Protein AF-A0A7M3WT32-F1 (afdb_monomer)

Mean predicted aligned error: 19.75 Å

Secondary structure (DSSP, 8-state):
-PPPPPPTTEEE-TTS-EEETT-----HHHHHHHHHHHHHHHH-HHHHHHHHTT-TTHHHHHHHHHS----------------------SSS--------PPPPPEEE-S--SS-S-TTSPEEEE----EEEEETTEEEEEPSS---B-GGG-EE-TTS-EE-B----TT-SSS-----

Foldseek 3Di:
DDDDDDDPQWDQDPVRDTDRNVPPPPPVVVVVVVVVLVVCCVPDPVNVCVVVVPPPCPVVVVVVVVPDPPPDPPDDDDDDDDDDDDDDPDPDDDDDDDDDDDDDFDWDPDDDPDDPDSPDTDTPDDDPWDWDADPNDIDTDDPPQDFFDQVRFDADPVGDTHTHHHPDDPDPPDDDPDD

Structure (mmCIF, N/CA/C/O backbone):
data_AF-A0A7M3WT32-F1
#
_entry.id   AF-A0A7M3WT32-F1
#
loop_
_atom_site.group_PDB
_atom_site.id
_atom_site.type_symbol
_atom_site.label_atom_id
_atom_site.label_alt_id
_atom_site.label_comp_id
_atom_site.label_asym_id
_atom_site.label_entity_id
_atom_site.label_seq_id
_atom_site.pdbx_PDB_ins_code
_atom_site.Cartn_x
_atom_site.Cartn_y
_atom_site.Cartn_z
_atom_site.occupancy
_atom_site.B_iso_or_equiv
_atom_site.auth_seq_id
_atom_site.auth_comp_id
_atom_site.auth_asym_id
_atom_site.auth_atom_id
_atom_site.pdbx_PDB_model_num
ATOM 1 N N . MET A 1 1 ? -32.865 21.656 93.472 1.00 37.22 1 MET A N 1
ATOM 2 C CA . MET A 1 1 ? -31.695 21.549 92.569 1.00 37.22 1 MET A CA 1
ATOM 3 C C . MET A 1 1 ? -32.207 21.384 91.144 1.00 37.22 1 MET A C 1
ATOM 5 O O . MET A 1 1 ? -33.051 20.512 90.960 1.00 37.22 1 MET A O 1
ATOM 9 N N . PRO A 1 2 ? -31.799 22.197 90.155 1.00 41.69 2 PRO A N 1
ATOM 10 C CA . PRO A 1 2 ? -32.263 22.003 88.787 1.00 41.69 2 PRO A CA 1
ATOM 11 C C . PRO A 1 2 ? -31.509 20.829 88.144 1.00 41.69 2 PRO A C 1
ATOM 13 O O . PRO A 1 2 ? -30.286 20.736 88.218 1.00 41.69 2 PRO A O 1
ATOM 16 N N . THR A 1 3 ? -32.252 19.899 87.548 1.00 61.97 3 THR A N 1
ATOM 17 C CA . THR A 1 3 ? -31.725 18.728 86.836 1.00 61.97 3 THR A CA 1
ATOM 18 C C . THR A 1 3 ? -30.997 19.136 85.557 1.00 61.97 3 THR A C 1
ATOM 20 O O . THR A 1 3 ? -31.505 19.959 84.796 1.00 61.97 3 THR A O 1
ATOM 23 N N . ALA A 1 4 ? -29.838 18.523 85.304 1.00 61.09 4 ALA A N 1
ATOM 24 C CA . ALA A 1 4 ? -28.989 18.791 84.144 1.00 61.09 4 ALA A CA 1
ATOM 25 C C . ALA A 1 4 ? -29.749 18.716 82.794 1.00 61.09 4 ALA A C 1
ATOM 27 O O . ALA A 1 4 ? -30.648 17.879 82.635 1.00 61.09 4 ALA A O 1
ATOM 28 N N . PRO A 1 5 ? -29.387 19.550 81.797 1.00 60.69 5 PRO A N 1
ATOM 29 C CA . PRO A 1 5 ? -30.087 19.607 80.516 1.00 60.69 5 PRO A CA 1
ATOM 30 C C . PRO A 1 5 ? -29.936 18.297 79.726 1.00 60.69 5 PRO A C 1
ATOM 32 O O . PRO A 1 5 ? -28.847 17.733 79.600 1.00 60.69 5 PRO A O 1
ATOM 35 N N . LYS A 1 6 ? -31.048 17.797 79.172 1.00 63.50 6 LYS A N 1
ATOM 36 C CA . LYS A 1 6 ? -31.069 16.560 78.374 1.00 63.50 6 LYS A CA 1
ATOM 37 C C . LYS A 1 6 ? -30.355 16.774 77.030 1.00 63.50 6 LYS A C 1
ATOM 39 O O . LYS A 1 6 ? -30.527 17.805 76.385 1.00 63.50 6 LYS A O 1
ATOM 44 N N . LYS A 1 7 ? -29.568 15.780 76.594 1.00 64.00 7 LYS A N 1
ATOM 45 C CA . LYS A 1 7 ? -28.808 15.806 75.327 1.00 64.00 7 LYS A CA 1
ATOM 46 C C . LYS A 1 7 ? -29.723 16.091 74.121 1.00 64.00 7 LYS A C 1
ATOM 48 O O . LYS A 1 7 ? -30.834 15.567 74.040 1.00 64.00 7 LYS A O 1
ATOM 53 N N . ARG A 1 8 ? -29.225 16.893 73.171 1.00 64.38 8 ARG A N 1
ATOM 54 C CA . ARG A 1 8 ? -29.924 17.329 71.944 1.00 64.38 8 ARG A CA 1
ATOM 55 C C . ARG A 1 8 ? -30.498 16.129 71.167 1.00 64.38 8 ARG A C 1
ATOM 57 O O . ARG A 1 8 ? -29.815 15.120 71.004 1.00 64.38 8 ARG A O 1
ATOM 64 N N . GLY A 1 9 ? -31.742 16.236 70.689 1.00 68.19 9 GLY A N 1
ATOM 65 C CA . GLY A 1 9 ? -32.378 15.221 69.831 1.00 68.19 9 GLY A CA 1
ATOM 66 C C . GLY A 1 9 ? -33.156 14.106 70.544 1.00 68.19 9 GLY A C 1
ATOM 67 O O . GLY A 1 9 ? -33.516 13.117 69.904 1.00 68.19 9 GLY A O 1
ATOM 68 N N . VAL A 1 10 ? -33.431 14.236 71.845 1.00 72.44 10 VAL A N 1
ATOM 69 C CA . VAL A 1 10 ? -34.288 13.308 72.602 1.00 72.44 10 VAL A CA 1
ATOM 70 C C . VAL A 1 10 ? -35.627 13.979 72.898 1.00 72.44 10 VAL A C 1
ATOM 72 O O . VAL A 1 10 ? -35.672 14.968 73.622 1.00 72.44 10 VAL A O 1
ATOM 75 N N . VAL A 1 11 ? -36.710 13.430 72.350 1.00 73.12 11 VAL A N 1
ATOM 76 C CA . VAL A 1 11 ? -38.085 13.897 72.588 1.00 73.12 11 VAL A CA 1
ATOM 77 C C . VAL A 1 11 ? -38.776 12.911 73.525 1.00 73.12 11 VAL A C 1
ATOM 79 O O . VAL A 1 11 ? -38.553 11.703 73.432 1.00 73.12 11 VAL A O 1
ATOM 82 N N . VAL A 1 12 ? -39.576 13.416 74.462 1.00 75.50 12 VAL A N 1
ATOM 83 C CA . VAL A 1 12 ? -40.419 12.584 75.328 1.00 75.50 12 VAL A CA 1
ATOM 84 C C . VAL A 1 12 ? -41.774 12.443 74.643 1.00 75.50 12 VAL A C 1
ATOM 86 O O . VAL A 1 12 ? -42.413 13.445 74.341 1.00 75.50 12 VAL A O 1
ATOM 89 N N . ASP A 1 13 ? -42.178 11.212 74.352 1.00 73.94 13 ASP A N 1
ATOM 90 C CA . ASP A 1 13 ? -43.503 10.912 73.805 1.00 73.94 13 ASP A CA 1
ATOM 91 C C . ASP A 1 13 ? -44.591 11.185 74.867 1.00 73.94 13 ASP A C 1
ATOM 93 O O . ASP A 1 13 ? -44.292 11.180 76.064 1.00 73.94 13 ASP A O 1
ATOM 97 N N . GLN A 1 14 ? -45.859 11.355 74.480 1.00 70.00 14 GLN A N 1
ATOM 98 C CA . GLN A 1 14 ? -46.972 11.659 75.408 1.00 70.00 14 GLN A CA 1
ATOM 99 C C . GLN A 1 14 ? -47.153 10.600 76.515 1.00 70.00 14 GLN A C 1
ATOM 101 O O . GLN A 1 14 ? -47.750 10.863 77.55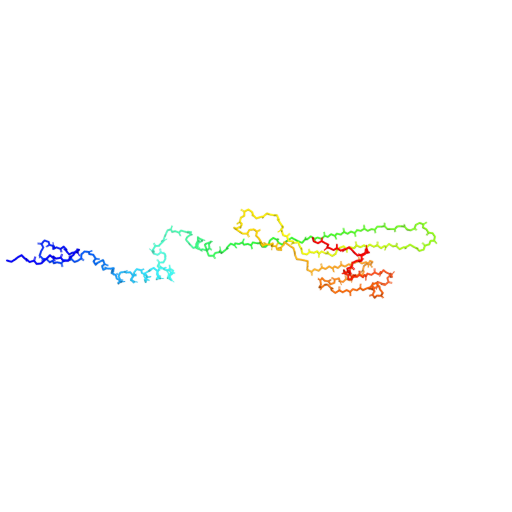3 1.00 70.00 14 GLN A O 1
ATOM 106 N N . LYS A 1 15 ? -46.578 9.407 76.324 1.00 76.69 15 LYS A N 1
ATOM 107 C CA . LYS A 1 15 ? -46.541 8.295 77.290 1.00 76.69 15 LYS A CA 1
ATOM 108 C C . LYS A 1 15 ? -45.298 8.303 78.200 1.00 76.69 15 LYS A C 1
ATOM 110 O O . LYS A 1 15 ? -44.969 7.279 78.794 1.00 76.69 15 LYS A O 1
ATOM 115 N N . GLY A 1 16 ? -44.547 9.405 78.252 1.00 70.00 16 GLY A N 1
ATOM 116 C CA . GLY A 1 16 ? -43.376 9.584 79.123 1.00 70.00 16 GLY A CA 1
ATOM 117 C C . GLY A 1 16 ? -42.095 8.873 78.665 1.00 70.00 16 GLY A C 1
ATOM 118 O O . GLY A 1 16 ? -41.076 8.935 79.352 1.00 70.00 16 GLY A O 1
ATOM 119 N N . ARG A 1 17 ? -42.100 8.205 77.504 1.00 73.25 17 ARG A N 1
ATOM 120 C CA . ARG A 1 17 ? -40.930 7.473 76.988 1.00 73.25 17 ARG A CA 1
ATOM 121 C C . ARG A 1 17 ? -40.006 8.403 76.206 1.00 73.25 17 ARG A C 1
ATOM 123 O O . ARG A 1 17 ? -40.445 9.107 75.302 1.00 73.25 17 ARG A O 1
ATOM 130 N N . THR A 1 18 ? -38.713 8.382 76.516 1.00 74.06 18 THR A N 1
ATOM 131 C CA . THR A 1 18 ? -37.691 9.153 75.797 1.00 74.06 18 THR A CA 1
ATOM 132 C C . THR A 1 18 ? -37.307 8.447 74.494 1.00 74.06 18 THR A C 1
ATOM 134 O O . THR A 1 18 ? -36.847 7.305 74.501 1.00 74.06 18 THR A O 1
ATOM 137 N N . ARG A 1 19 ? -37.466 9.119 73.348 1.00 66.94 19 ARG A N 1
ATOM 138 C CA . ARG A 1 19 ? -37.048 8.609 72.034 1.00 66.94 19 ARG A CA 1
ATOM 139 C C . ARG A 1 19 ? -36.038 9.557 71.402 1.00 66.94 19 ARG A C 1
ATOM 141 O O . ARG A 1 19 ? -36.276 10.755 71.280 1.00 66.94 19 ARG A O 1
ATOM 148 N N . ASN A 1 20 ? -34.893 9.017 70.994 1.00 72.19 20 ASN A N 1
ATOM 149 C CA . ASN A 1 20 ? -33.893 9.783 70.260 1.00 72.19 20 ASN A CA 1
ATOM 150 C C . ASN A 1 20 ? -34.293 9.837 68.780 1.00 72.19 20 ASN A C 1
ATOM 152 O O . ASN A 1 20 ? -34.183 8.838 68.069 1.00 72.19 20 ASN A O 1
ATOM 156 N N . ILE A 1 21 ? -34.776 10.995 68.335 1.00 66.25 21 ILE A N 1
ATOM 157 C CA . ILE A 1 21 ? -35.239 11.221 66.959 1.00 66.25 21 ILE A CA 1
ATOM 158 C C . ILE A 1 21 ? -34.083 11.342 65.960 1.00 66.25 21 ILE A C 1
ATOM 160 O O . ILE A 1 21 ? -34.293 11.164 64.764 1.00 66.25 21 ILE A O 1
ATOM 164 N N . MET A 1 22 ? -32.856 11.580 66.432 1.00 63.78 22 MET A N 1
ATOM 165 C CA . MET A 1 22 ? -31.676 11.684 65.567 1.00 63.78 22 MET A CA 1
ATOM 166 C C . MET A 1 22 ? -31.089 10.314 65.195 1.00 63.78 22 MET A C 1
ATOM 168 O O . MET A 1 22 ? -30.298 10.216 64.261 1.00 63.78 22 MET A O 1
ATOM 172 N N . LYS A 1 23 ? -31.503 9.222 65.857 1.00 61.72 23 LYS A N 1
ATOM 173 C CA . LYS A 1 23 ? -31.147 7.856 65.444 1.00 61.72 23 LYS A CA 1
ATOM 174 C C . LYS A 1 23 ? -32.169 7.323 64.435 1.00 61.72 23 LYS A C 1
ATOM 176 O O . LYS A 1 23 ? -33.076 6.569 64.787 1.00 61.72 23 LYS A O 1
ATOM 181 N N . ARG A 1 24 ? -32.000 7.672 63.154 1.00 60.16 24 ARG A N 1
ATOM 182 C CA . ARG A 1 24 ? -32.739 7.055 62.036 1.00 60.16 24 ARG A CA 1
ATOM 183 C C . ARG A 1 24 ? -32.276 5.602 61.876 1.00 60.16 24 ARG A C 1
ATOM 185 O O . ARG A 1 24 ? -31.337 5.314 61.140 1.00 60.16 24 ARG A O 1
ATOM 192 N N . ARG A 1 25 ? -32.906 4.668 62.594 1.00 64.31 25 ARG A N 1
ATOM 193 C CA . ARG A 1 25 ? -32.624 3.232 62.452 1.00 64.31 25 ARG A CA 1
ATOM 194 C C . ARG A 1 25 ? -33.171 2.773 61.097 1.00 64.31 25 ARG A C 1
ATOM 196 O O . ARG A 1 25 ? -34.354 2.478 60.962 1.00 64.31 25 ARG A O 1
ATOM 203 N N . ARG A 1 26 ? -32.320 2.783 60.066 1.00 60.44 26 ARG A N 1
ATOM 204 C CA . ARG A 1 26 ? -32.636 2.201 58.755 1.00 60.44 26 ARG A CA 1
ATOM 205 C C . ARG A 1 26 ? -32.869 0.706 58.979 1.00 60.44 26 ARG A C 1
ATOM 207 O O . ARG A 1 26 ? -31.971 0.004 59.440 1.00 60.44 26 ARG A O 1
ATOM 214 N N . ASN A 1 27 ? -34.085 0.231 58.724 1.00 72.38 27 ASN A N 1
ATOM 215 C CA . ASN A 1 27 ? -34.444 -1.170 58.936 1.00 72.38 27 ASN A CA 1
ATOM 216 C C . ASN A 1 27 ? -33.757 -2.037 57.877 1.00 72.38 27 ASN A C 1
ATOM 218 O O . ASN A 1 27 ? -34.314 -2.287 56.811 1.00 72.38 27 ASN A O 1
ATOM 222 N N . ARG A 1 28 ? -32.537 -2.488 58.190 1.00 70.31 28 ARG A N 1
ATOM 223 C CA . ARG A 1 28 ? -31.667 -3.279 57.307 1.00 70.31 28 ARG A CA 1
ATOM 224 C C . ARG A 1 28 ? -32.375 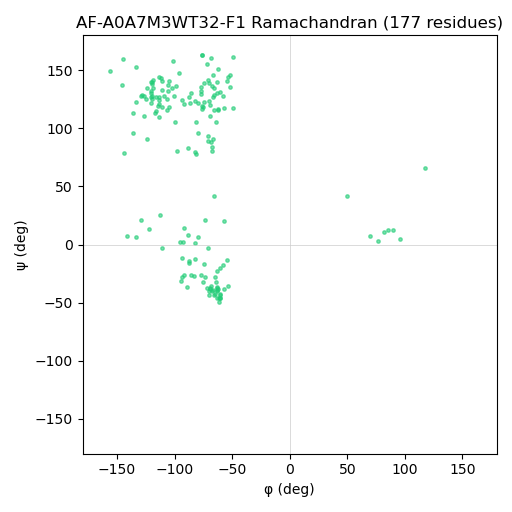-4.521 56.759 1.00 70.31 28 ARG A C 1
ATOM 226 O O . ARG A 1 28 ? -32.222 -4.824 55.588 1.00 70.31 28 ARG A O 1
ATOM 233 N N . GLN A 1 29 ? -33.236 -5.152 57.560 1.00 76.69 29 GLN A N 1
ATOM 234 C CA . GLN A 1 29 ? -34.057 -6.293 57.140 1.00 76.69 29 GLN A CA 1
ATOM 235 C C . GLN A 1 29 ? -34.996 -5.948 55.977 1.00 76.69 29 GLN A C 1
ATOM 237 O O . GLN A 1 29 ? -35.022 -6.671 54.991 1.00 76.69 29 GLN A O 1
ATOM 242 N N . ARG A 1 30 ? -35.705 -4.809 56.031 1.00 76.25 30 ARG A N 1
ATOM 243 C CA . ARG A 1 30 ? -36.594 -4.386 54.933 1.00 76.25 30 ARG A CA 1
ATOM 244 C C . ARG A 1 30 ? -35.817 -4.129 53.644 1.00 76.25 30 ARG A C 1
ATOM 246 O O . ARG A 1 30 ? -36.296 -4.475 52.576 1.00 76.25 30 ARG A O 1
ATOM 253 N N . SER A 1 31 ? -34.614 -3.564 53.746 1.00 76.81 31 SER A N 1
ATOM 254 C CA . SER A 1 31 ? -33.743 -3.358 52.583 1.00 76.81 31 SER A CA 1
ATOM 255 C C . SER A 1 31 ? -33.210 -4.672 52.002 1.00 76.81 31 SER A C 1
ATOM 257 O O . SER A 1 31 ? -33.106 -4.779 50.789 1.00 76.81 31 SER A O 1
ATOM 259 N N . VAL A 1 32 ? -32.920 -5.674 52.838 1.00 83.81 32 VAL A N 1
ATOM 260 C CA . VAL A 1 32 ? -32.469 -7.002 52.382 1.00 83.81 32 VAL A CA 1
ATOM 261 C C . VAL A 1 32 ? -33.598 -7.768 51.694 1.00 83.81 32 VAL A C 1
ATOM 263 O O . VAL A 1 32 ? -33.377 -8.314 50.621 1.00 83.81 32 VAL A O 1
ATOM 266 N N . PHE A 1 33 ? -34.815 -7.754 52.247 1.00 84.69 33 PHE A N 1
ATOM 267 C CA . PHE A 1 33 ? -35.971 -8.380 51.595 1.00 84.69 33 PHE A CA 1
ATOM 268 C C . PHE A 1 33 ? -36.309 -7.724 50.258 1.00 84.69 33 PHE A C 1
ATOM 270 O O . PHE A 1 33 ? -36.611 -8.420 49.298 1.00 84.69 33 PHE A O 1
ATOM 277 N N . MET A 1 34 ? -36.217 -6.396 50.177 1.00 81.88 34 MET A N 1
ATOM 278 C CA . MET A 1 34 ? -36.494 -5.678 48.936 1.00 81.88 34 MET A CA 1
ATOM 279 C C . MET A 1 34 ? -35.416 -5.951 47.876 1.00 81.88 34 MET A C 1
ATOM 281 O O . MET A 1 34 ? -35.754 -6.186 46.724 1.00 81.88 34 MET A O 1
ATOM 285 N N . LEU A 1 35 ? -34.138 -6.042 48.270 1.00 84.44 35 LEU A N 1
ATOM 286 C CA . LEU A 1 35 ? -33.052 -6.461 47.376 1.00 84.44 35 LEU A CA 1
ATOM 287 C C . LEU A 1 35 ? -33.245 -7.902 46.879 1.00 84.44 35 LEU A C 1
ATOM 289 O O . LEU A 1 35 ? -33.124 -8.158 45.686 1.00 84.44 35 LEU A O 1
ATOM 293 N N . ALA A 1 36 ? -33.574 -8.832 47.780 1.00 82.56 36 ALA A N 1
ATOM 294 C CA . ALA A 1 36 ? -3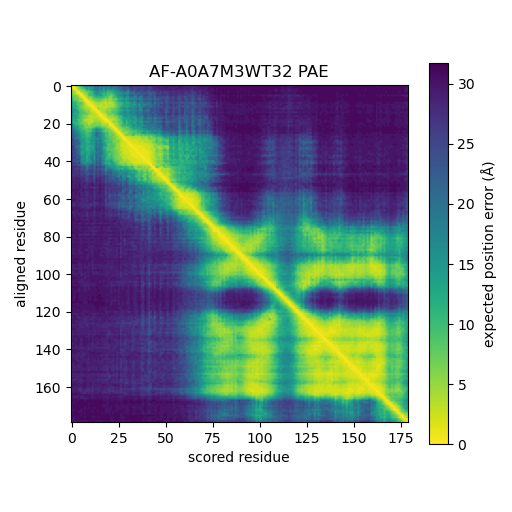3.818 -10.227 47.426 1.00 82.56 36 ALA A CA 1
ATOM 295 C C . ALA A 1 36 ? -35.025 -10.374 46.488 1.00 82.56 36 ALA A C 1
ATOM 297 O O . ALA A 1 36 ? -34.965 -11.150 45.543 1.00 82.56 36 ALA A O 1
ATOM 298 N N . PHE A 1 37 ? -36.087 -9.592 46.706 1.00 81.06 37 PHE A N 1
ATOM 299 C CA . PHE A 1 37 ? -37.255 -9.567 45.828 1.00 81.06 37 PHE A CA 1
ATOM 300 C C . PHE A 1 37 ? -36.920 -9.021 44.438 1.00 81.06 37 PHE A C 1
ATOM 302 O O . PHE A 1 37 ? -37.329 -9.613 43.448 1.00 81.06 37 PHE A O 1
ATOM 309 N N . VAL A 1 38 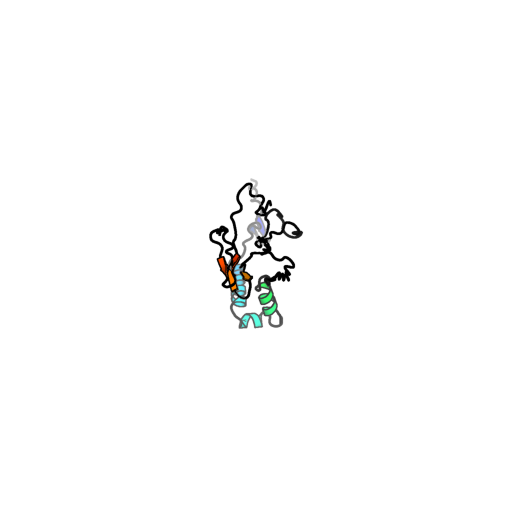? -36.134 -7.942 44.350 1.00 79.25 38 VAL A N 1
ATOM 310 C CA . VAL A 1 38 ? -35.674 -7.395 43.063 1.00 79.25 38 VAL A CA 1
ATOM 311 C C . VAL A 1 38 ? -34.835 -8.433 42.321 1.00 79.25 38 VAL A C 1
ATOM 313 O O . VAL A 1 38 ? -35.137 -8.743 41.177 1.00 79.25 38 VAL A O 1
ATOM 316 N N . ILE A 1 39 ? -33.845 -9.046 42.974 1.00 82.44 39 ILE A N 1
ATOM 317 C CA . ILE A 1 39 ? -33.018 -10.088 42.346 1.00 82.44 39 ILE A CA 1
ATOM 318 C C . ILE A 1 39 ? -33.879 -11.281 41.903 1.00 82.44 39 ILE A C 1
ATOM 320 O O . ILE A 1 39 ? -33.694 -11.777 40.799 1.00 82.44 39 ILE A O 1
ATOM 324 N N . PHE A 1 40 ? -34.840 -11.719 42.721 1.00 79.69 40 PHE A N 1
ATOM 325 C CA . PHE A 1 40 ? -35.748 -12.820 42.384 1.00 79.69 40 PHE A CA 1
ATOM 326 C C . PHE A 1 40 ? -36.663 -12.489 41.195 1.00 79.69 40 PHE A C 1
ATOM 328 O O . PHE A 1 40 ? -36.822 -13.319 40.300 1.00 79.69 40 PHE A O 1
ATOM 335 N N . ALA A 1 41 ? -37.212 -11.273 41.148 1.00 71.19 41 ALA A N 1
ATOM 336 C CA . ALA A 1 41 ? -37.986 -10.785 40.012 1.00 71.19 41 ALA A CA 1
ATOM 337 C C . ALA A 1 41 ? -37.124 -10.701 38.744 1.00 71.19 41 ALA A C 1
ATOM 339 O O . ALA A 1 41 ? -37.591 -11.037 37.667 1.00 71.19 41 ALA A O 1
ATOM 340 N N . PHE A 1 42 ? -35.846 -10.329 38.859 1.00 71.31 42 PHE A N 1
ATOM 341 C CA . PHE A 1 42 ? -34.934 -10.328 37.717 1.00 71.31 42 PHE A CA 1
ATOM 342 C C . PHE A 1 42 ? -34.469 -11.736 37.310 1.00 71.31 42 PHE A C 1
ATOM 344 O O . PHE A 1 42 ? -34.273 -11.950 36.123 1.00 71.31 42 PHE A O 1
ATOM 351 N N . LEU A 1 43 ? -34.311 -12.714 38.208 1.00 73.56 43 LEU A N 1
ATOM 352 C CA . LEU A 1 43 ? -33.836 -14.059 37.833 1.00 73.56 43 LEU A CA 1
ATOM 353 C C . LEU A 1 43 ? -34.943 -15.012 37.363 1.00 73.56 43 LEU A C 1
ATOM 355 O O . LEU A 1 43 ? -34.648 -15.954 36.632 1.00 73.56 43 LEU A O 1
ATOM 359 N N . SER A 1 44 ? -36.189 -14.817 37.806 1.00 76.12 44 SER A N 1
ATOM 360 C CA . SER A 1 44 ? -37.282 -15.749 37.510 1.00 76.12 44 SER A CA 1
ATOM 361 C C . SER A 1 44 ? -38.239 -15.190 36.446 1.00 76.12 44 SER A C 1
ATOM 363 O O . SER A 1 44 ? -38.882 -14.167 36.678 1.00 76.12 44 SER A O 1
ATOM 365 N N . PRO A 1 45 ? -38.387 -15.857 35.287 1.00 62.25 45 PRO A N 1
ATOM 366 C CA . PRO A 1 45 ? -39.261 -15.379 34.213 1.00 62.25 45 PRO A CA 1
ATOM 367 C C . PRO A 1 45 ? -40.735 -15.315 34.646 1.00 62.25 45 PRO A C 1
ATOM 369 O O . PRO A 1 45 ? -41.410 -14.323 34.394 1.00 62.25 45 PRO A O 1
ATOM 372 N N . GLN A 1 46 ? -41.199 -16.288 35.438 1.00 60.28 46 GLN A N 1
ATOM 373 C CA . GLN A 1 46 ? -42.580 -16.326 35.944 1.00 60.28 46 GLN A CA 1
ATOM 374 C C . GLN A 1 46 ? -42.925 -15.167 36.901 1.00 60.28 46 GLN A C 1
ATOM 376 O O . GLN A 1 46 ? -44.080 -14.755 36.987 1.00 60.28 46 GLN A O 1
ATOM 381 N N . ALA A 1 47 ? -41.945 -14.609 37.626 1.00 60.97 47 ALA A N 1
ATOM 382 C CA . ALA A 1 47 ? -42.185 -13.447 38.486 1.00 60.97 47 ALA A CA 1
ATOM 383 C C . ALA A 1 47 ? -42.132 -12.122 37.713 1.00 60.97 47 ALA A C 1
ATOM 385 O O . ALA A 1 47 ? -42.796 -11.169 38.122 1.00 60.97 47 ALA A O 1
ATOM 386 N N . ARG A 1 48 ? -41.380 -12.055 36.602 1.00 57.88 48 ARG A N 1
ATOM 387 C CA . ARG A 1 48 ? -41.402 -10.900 35.688 1.00 57.88 48 ARG A CA 1
ATOM 388 C C . ARG A 1 48 ? -42.795 -10.715 35.097 1.00 57.88 48 ARG A C 1
ATOM 390 O O . ARG A 1 48 ? -43.328 -9.613 35.158 1.00 57.88 48 ARG A O 1
ATOM 397 N N . GLU A 1 49 ? -43.405 -11.802 34.634 1.00 60.94 49 GLU A N 1
ATOM 398 C CA . GLU A 1 49 ? -44.767 -11.803 34.085 1.00 60.94 49 GLU A CA 1
ATOM 399 C C . GLU A 1 49 ? -45.809 -11.351 35.122 1.00 60.94 49 GLU A C 1
ATOM 401 O O . GLU A 1 49 ? -46.662 -10.519 34.827 1.00 60.94 49 GLU A O 1
ATOM 406 N N . ALA A 1 50 ? -45.715 -11.819 36.372 1.00 64.19 50 ALA A N 1
ATOM 407 C CA . ALA A 1 50 ? -46.661 -11.434 37.424 1.00 64.19 50 ALA A CA 1
ATOM 408 C C . ALA A 1 50 ? -46.471 -9.992 37.949 1.00 64.19 50 ALA A C 1
ATOM 410 O O . ALA A 1 50 ? -47.428 -9.389 38.435 1.00 64.19 50 ALA A O 1
ATOM 411 N N . ALA A 1 51 ? -45.253 -9.437 37.886 1.00 58.94 51 ALA A N 1
ATOM 412 C CA . ALA A 1 51 ? -44.942 -8.089 38.378 1.00 58.94 51 ALA A CA 1
ATOM 413 C C . ALA A 1 51 ? -45.033 -6.994 37.297 1.00 58.94 51 ALA A C 1
ATOM 415 O O . ALA A 1 51 ? -45.308 -5.841 37.629 1.00 58.94 51 ALA A O 1
ATOM 416 N N . PHE A 1 52 ? -44.813 -7.342 36.026 1.00 59.38 52 PHE A N 1
ATOM 417 C CA . PHE A 1 52 ? -44.719 -6.405 34.899 1.00 59.38 52 PHE A CA 1
ATOM 418 C C . PHE A 1 52 ? -45.613 -6.792 33.716 1.00 59.38 52 PHE A C 1
ATOM 420 O O . PHE A 1 52 ? -45.353 -6.335 32.606 1.00 59.38 52 PHE A O 1
ATOM 427 N N . GLY A 1 53 ? -46.648 -7.610 33.948 1.00 51.56 53 GLY A N 1
ATOM 428 C CA . GLY A 1 53 ? -47.483 -8.311 32.955 1.00 51.56 53 GLY A CA 1
ATOM 429 C C . GLY A 1 53 ? -48.222 -7.496 31.885 1.00 51.56 53 GLY A C 1
ATOM 430 O O . GLY A 1 53 ? -49.187 -7.994 31.321 1.00 51.56 53 GLY A O 1
ATOM 431 N N . THR A 1 54 ? -47.811 -6.262 31.601 1.00 53.06 54 THR A N 1
ATOM 432 C CA . THR A 1 54 ? -48.338 -5.413 30.525 1.00 53.06 54 THR A CA 1
ATOM 433 C C . THR A 1 54 ? -47.266 -4.590 29.804 1.00 53.06 54 THR A C 1
ATOM 435 O O . THR A 1 54 ? -47.616 -3.697 29.036 1.00 53.06 54 THR A O 1
ATOM 438 N N . VAL A 1 55 ? -45.971 -4.783 30.073 1.00 55.44 55 VAL A N 1
ATOM 439 C CA . VAL A 1 55 ? -44.925 -4.028 29.365 1.00 55.44 55 VAL A CA 1
ATOM 440 C C . VAL A 1 55 ? -44.388 -4.891 28.229 1.00 55.44 55 VAL A C 1
ATOM 442 O O . VAL A 1 55 ? -43.336 -5.506 28.363 1.00 55.44 55 VAL A O 1
ATOM 445 N N . ASP A 1 56 ? -45.125 -4.914 27.116 1.00 57.06 56 ASP A N 1
ATOM 446 C CA . ASP A 1 56 ? -44.831 -5.712 25.908 1.00 57.06 56 ASP A CA 1
ATOM 447 C C . ASP A 1 56 ? -43.419 -5.493 25.326 1.00 57.06 56 ASP A C 1
ATOM 449 O O . ASP A 1 56 ? -42.951 -6.299 24.534 1.00 57.06 56 ASP A O 1
ATOM 453 N N . ASN A 1 57 ? -42.703 -4.445 25.753 1.00 55.91 57 ASN A N 1
ATOM 454 C CA . ASN A 1 57 ? -41.434 -4.022 25.154 1.00 55.91 57 ASN A CA 1
ATOM 455 C C . ASN A 1 57 ? -40.260 -3.980 26.149 1.00 55.91 57 ASN A C 1
ATOM 457 O O . ASN A 1 57 ? -39.238 -3.356 25.870 1.00 55.91 57 ASN A O 1
ATOM 461 N N . LEU A 1 58 ? -40.391 -4.565 27.346 1.00 62.12 58 LEU A N 1
ATOM 462 C CA . LEU A 1 58 ? -39.340 -4.457 28.372 1.00 62.12 58 LEU A CA 1
ATOM 463 C C . LEU A 1 58 ? -38.106 -5.296 28.008 1.00 62.12 58 LEU A C 1
ATOM 465 O O . LEU A 1 58 ? -36.980 -4.845 28.214 1.00 62.12 58 LEU A O 1
ATOM 469 N N . ASP A 1 59 ? -38.313 -6.469 27.409 1.00 61.84 59 ASP A N 1
ATOM 470 C CA . ASP A 1 59 ? -37.222 -7.315 26.922 1.00 61.84 59 ASP A CA 1
ATOM 471 C C . ASP A 1 59 ? -36.516 -6.689 25.709 1.00 61.84 59 ASP A C 1
ATOM 473 O O . ASP A 1 59 ? -35.291 -6.724 25.637 1.00 61.84 59 ASP A O 1
ATOM 477 N N . GLU A 1 60 ? -37.259 -6.029 24.814 1.00 64.75 60 GLU A N 1
ATOM 478 C CA . GLU A 1 60 ? -36.698 -5.313 23.660 1.00 64.75 60 GLU A CA 1
ATOM 479 C C . GLU A 1 60 ? -35.932 -4.050 24.088 1.00 64.75 60 GLU A C 1
ATOM 481 O O . GLU A 1 60 ? -34.828 -3.802 23.611 1.00 64.75 60 GLU A O 1
ATOM 486 N N . TYR A 1 61 ? -36.447 -3.299 25.068 1.00 64.25 61 TYR A N 1
ATOM 487 C CA . TYR A 1 61 ? -35.755 -2.143 25.648 1.00 64.25 61 TYR A CA 1
ATOM 488 C C . TYR A 1 61 ? -34.488 -2.546 26.415 1.00 64.25 61 TYR A C 1
ATOM 490 O O . TYR A 1 61 ? -33.473 -1.857 26.337 1.00 64.25 61 TYR A O 1
ATOM 498 N N . LEU A 1 62 ? -34.521 -3.665 27.150 1.00 63.59 62 LEU A N 1
ATOM 499 C CA . LEU A 1 62 ? -33.333 -4.217 27.806 1.00 63.59 62 LEU A CA 1
ATOM 500 C C . LEU A 1 62 ? -32.316 -4.727 26.785 1.00 63.59 62 LEU A C 1
ATOM 502 O O . LEU A 1 62 ? -31.126 -4.491 26.977 1.00 63.59 62 LEU A O 1
ATOM 506 N N . ALA A 1 63 ? -32.769 -5.377 25.712 1.00 68.00 63 ALA A N 1
ATOM 507 C CA . ALA A 1 63 ? -31.909 -5.798 24.613 1.00 68.00 63 ALA A CA 1
ATOM 508 C C . ALA A 1 63 ? -31.235 -4.587 23.951 1.00 68.00 63 ALA A C 1
ATOM 510 O O . ALA A 1 63 ? -30.017 -4.585 23.843 1.00 68.00 63 ALA A O 1
ATOM 511 N N . GLN A 1 64 ? -31.976 -3.514 23.656 1.00 66.12 64 GLN A N 1
ATOM 512 C CA . GLN A 1 64 ? -31.425 -2.264 23.113 1.00 66.12 64 GLN A CA 1
ATOM 513 C C . GLN A 1 64 ? -30.469 -1.535 24.066 1.00 66.12 64 GLN A C 1
ATOM 515 O O . GLN A 1 64 ? -29.548 -0.863 23.616 1.00 66.12 64 GLN A O 1
ATOM 520 N N . LEU A 1 65 ? -30.679 -1.629 25.384 1.00 63.59 65 LEU A N 1
ATOM 521 C CA . LEU A 1 65 ? -29.767 -1.040 26.374 1.00 63.59 65 LEU A CA 1
ATOM 522 C C . LEU A 1 65 ? -28.486 -1.863 26.573 1.00 63.59 65 LEU A C 1
ATOM 524 O O . LEU A 1 65 ? -27.479 -1.319 27.028 1.00 63.59 65 LEU A O 1
ATOM 528 N N . LEU A 1 66 ? -28.551 -3.171 26.310 1.00 64.88 66 LEU A N 1
ATOM 529 C CA . LEU A 1 66 ? -27.434 -4.113 26.418 1.00 64.88 66 LEU A CA 1
ATOM 530 C C . LEU A 1 66 ? -26.669 -4.261 25.098 1.00 64.88 66 LEU A C 1
ATOM 532 O O . LEU A 1 66 ? -25.476 -4.571 25.127 1.00 64.88 66 LEU A O 1
ATOM 536 N N . GLU A 1 67 ? -27.322 -4.013 23.962 1.00 61.97 67 GLU A N 1
ATOM 537 C CA . GLU A 1 67 ? -26.689 -3.791 22.669 1.00 61.97 67 GLU A CA 1
ATOM 538 C C . GLU A 1 67 ? -25.915 -2.476 22.754 1.00 61.97 67 GLU A C 1
ATOM 540 O O . GLU A 1 67 ? -26.428 -1.381 22.529 1.00 61.97 67 GLU A O 1
ATOM 545 N N . GLY A 1 68 ? -24.644 -2.587 23.144 1.00 63.69 68 GLY A N 1
ATOM 546 C CA . GLY A 1 68 ? -23.686 -1.499 23.007 1.00 63.69 68 GLY A CA 1
ATOM 547 C C . GLY A 1 68 ? -23.721 -0.913 21.588 1.00 63.69 68 GLY A C 1
ATOM 548 O O . GLY A 1 68 ? -24.223 -1.556 20.664 1.00 63.69 68 GLY A O 1
ATOM 549 N N . PRO A 1 69 ? -23.202 0.311 21.396 1.00 56.59 69 PRO A N 1
ATOM 550 C CA . PRO A 1 69 ? -23.311 1.014 20.124 1.00 56.59 69 PRO A CA 1
ATOM 551 C C . PRO A 1 69 ? -22.880 0.103 18.971 1.00 56.59 69 PRO A C 1
ATOM 553 O O . PRO A 1 69 ? -21.735 -0.349 18.923 1.00 56.59 69 PRO A O 1
ATOM 556 N N . LEU A 1 70 ? -23.821 -0.172 18.064 1.00 54.59 70 LEU A N 1
ATOM 557 C CA . LEU A 1 70 ? -23.594 -0.890 16.813 1.00 54.59 70 LEU A CA 1
ATOM 558 C C . LEU A 1 70 ? -22.728 -0.002 15.912 1.00 54.59 70 LEU A C 1
ATOM 560 O O . LEU A 1 70 ? -23.222 0.723 15.049 1.00 54.59 70 LEU A O 1
ATOM 564 N N . ILE A 1 71 ? -21.421 -0.003 16.166 1.00 56.06 71 ILE A N 1
ATOM 565 C CA . ILE A 1 71 ? -20.433 0.637 15.306 1.00 56.06 71 ILE A CA 1
ATOM 566 C C . ILE A 1 71 ? -20.208 -0.329 14.146 1.00 56.06 71 ILE A C 1
ATOM 568 O O . ILE A 1 71 ? -19.441 -1.281 14.263 1.00 56.06 71 ILE A O 1
ATOM 572 N N . TYR A 1 72 ? -20.911 -0.109 13.037 1.00 52.69 72 TYR A N 1
ATOM 573 C CA . TYR A 1 72 ? -20.542 -0.749 11.780 1.00 52.69 72 TYR A CA 1
ATOM 574 C C . TYR A 1 72 ? -19.224 -0.127 11.305 1.00 52.69 72 TYR A C 1
ATOM 576 O O . TYR A 1 72 ? -19.186 1.091 11.099 1.00 52.69 72 TYR A O 1
ATOM 584 N N . PRO A 1 73 ? -18.140 -0.907 11.142 1.00 55.97 73 PRO A N 1
ATOM 585 C CA . PRO A 1 73 ? -16.941 -0.394 10.506 1.00 55.97 73 PRO A CA 1
ATOM 586 C C . PRO A 1 73 ? -17.283 -0.091 9.044 1.00 55.97 73 PRO A C 1
ATOM 588 O O . PRO A 1 73 ? -17.668 -0.973 8.278 1.00 55.97 73 PRO A O 1
ATOM 591 N N . VAL A 1 74 ? -17.213 1.186 8.667 1.00 57.50 74 VAL A N 1
ATOM 592 C CA . VAL A 1 74 ? -17.364 1.608 7.272 1.00 57.50 74 VAL A CA 1
ATOM 593 C C . VAL A 1 74 ? -16.009 1.406 6.601 1.00 57.50 74 VAL A C 1
ATOM 595 O O . VAL A 1 74 ? -15.214 2.333 6.482 1.00 57.50 74 VAL A O 1
ATOM 598 N N . GLU A 1 75 ? -15.712 0.162 6.236 1.00 60.41 75 GLU A N 1
ATOM 599 C CA . GLU A 1 75 ? -14.524 -0.174 5.455 1.00 60.41 75 GLU A CA 1
ATOM 600 C C . GLU A 1 75 ? -14.775 0.220 3.995 1.00 60.41 75 GLU A C 1
ATOM 602 O O . GLU A 1 75 ? -15.689 -0.288 3.343 1.00 60.41 75 GLU A O 1
ATOM 607 N N . ALA A 1 76 ? -13.989 1.166 3.483 1.00 59.91 76 ALA A N 1
ATOM 608 C CA . ALA A 1 76 ? -14.030 1.578 2.086 1.00 59.91 76 ALA A CA 1
ATOM 609 C C . ALA A 1 76 ? -12.681 1.259 1.436 1.00 59.91 76 ALA A C 1
ATOM 611 O O . ALA A 1 76 ? -11.657 1.844 1.783 1.00 59.91 76 ALA A O 1
ATOM 612 N N . SER A 1 77 ? -12.679 0.322 0.489 1.00 60.41 77 SER A N 1
ATOM 613 C CA . SER A 1 77 ? -11.505 0.010 -0.325 1.00 60.41 77 SER A CA 1
ATOM 614 C C . SER A 1 77 ? -11.461 0.930 -1.544 1.00 60.41 77 SER A C 1
ATOM 616 O O . SER A 1 77 ? -12.388 0.921 -2.357 1.00 60.41 77 SER A O 1
ATOM 618 N N . PHE A 1 78 ? -10.377 1.685 -1.707 1.00 58.91 78 PHE A N 1
ATOM 619 C CA . PHE A 1 78 ? -10.136 2.506 -2.893 1.00 58.91 78 PHE A CA 1
ATOM 620 C C . PHE A 1 78 ? -9.000 1.895 -3.717 1.00 58.91 78 PHE A C 1
ATOM 622 O O . PHE A 1 78 ? -7.925 1.628 -3.187 1.00 58.91 78 PHE A O 1
ATOM 629 N N . GLY A 1 79 ? -9.241 1.677 -5.010 1.00 64.00 79 GLY A N 1
ATOM 630 C CA . GLY A 1 79 ? -8.223 1.272 -5.980 1.00 64.00 79 GLY A CA 1
ATOM 631 C C . GLY A 1 79 ? -7.948 2.406 -6.964 1.00 64.00 79 GLY A C 1
ATOM 632 O O . GLY A 1 79 ? -8.874 3.104 -7.375 1.00 64.00 79 GLY A O 1
ATOM 633 N N . VAL A 1 80 ? -6.684 2.598 -7.342 1.00 67.19 80 VAL A N 1
ATOM 634 C CA . VAL A 1 80 ? -6.283 3.534 -8.401 1.00 67.19 80 VAL A CA 1
ATOM 635 C C . VAL A 1 80 ? -5.669 2.721 -9.532 1.00 67.19 80 VAL A C 1
ATOM 637 O O . VAL A 1 80 ? -4.617 2.117 -9.353 1.00 67.19 80 VAL A O 1
ATOM 640 N N . GLU A 1 81 ? -6.318 2.719 -10.694 1.00 70.56 81 GLU A N 1
ATOM 641 C CA . GLU A 1 81 ? -5.799 2.102 -11.916 1.00 70.56 81 GLU A CA 1
ATOM 642 C C . GLU A 1 81 ? -5.251 3.188 -12.849 1.00 70.56 81 GLU A C 1
ATOM 644 O O . GLU A 1 81 ? -5.880 4.233 -13.045 1.00 70.56 81 GLU A O 1
ATOM 649 N N . ARG A 1 82 ? -4.064 2.957 -13.417 1.00 71.06 82 ARG A N 1
ATOM 650 C CA . ARG A 1 82 ? -3.446 3.830 -14.422 1.00 71.06 82 ARG A CA 1
ATOM 651 C C . ARG A 1 82 ? -3.014 2.987 -15.612 1.00 71.06 82 ARG A C 1
ATOM 653 O O . ARG A 1 82 ? -2.306 2.001 -15.441 1.00 71.06 82 ARG A O 1
ATOM 660 N N . SER A 1 83 ? -3.426 3.394 -16.807 1.00 72.88 83 SER A N 1
ATOM 661 C CA . SER A 1 83 ? -3.062 2.743 -18.066 1.00 72.88 83 SER A CA 1
ATOM 662 C C . SER A 1 83 ? -2.343 3.735 -18.973 1.00 72.88 83 SER A C 1
ATOM 664 O O . SER A 1 83 ? -2.868 4.825 -19.219 1.00 72.88 83 SER A O 1
ATOM 666 N N . TYR A 1 84 ? -1.196 3.341 -19.522 1.00 71.69 84 TYR A N 1
ATOM 667 C CA . TYR A 1 84 ? -0.436 4.148 -20.473 1.00 71.69 84 TYR A CA 1
ATOM 668 C C . TYR A 1 84 ? -0.294 3.407 -21.797 1.00 71.69 84 TYR A C 1
ATOM 670 O O . TYR A 1 84 ? -0.022 2.209 -21.828 1.00 71.69 84 TYR A O 1
ATOM 678 N N . VAL A 1 85 ? -0.458 4.140 -22.895 1.00 76.25 85 VAL A N 1
ATOM 679 C CA . VAL A 1 85 ? -0.151 3.665 -24.246 1.00 76.25 85 VAL A CA 1
ATOM 680 C C . VAL A 1 85 ? 1.024 4.492 -24.736 1.00 76.25 85 VAL A C 1
ATOM 682 O O . VAL A 1 85 ? 0.947 5.719 -24.766 1.00 76.25 85 VAL A O 1
ATOM 685 N N . VAL A 1 86 ? 2.121 3.819 -25.069 1.00 76.44 86 VAL A N 1
ATOM 686 C CA . VAL A 1 86 ? 3.383 4.460 -25.441 1.00 76.44 86 VAL A CA 1
ATOM 687 C C . VAL A 1 86 ? 3.735 4.029 -26.853 1.00 76.44 86 VAL A C 1
ATOM 689 O O . VAL A 1 86 ? 3.775 2.835 -27.144 1.00 76.44 86 VAL A O 1
ATOM 692 N N . GLU A 1 87 ? 4.004 4.996 -27.723 1.00 80.94 87 GLU A N 1
ATOM 693 C CA . GLU A 1 87 ? 4.432 4.750 -29.096 1.00 80.94 87 GLU A CA 1
ATOM 694 C C . GLU A 1 87 ? 5.814 5.371 -29.308 1.00 80.94 87 GLU A C 1
ATOM 696 O O . GLU A 1 87 ? 6.036 6.551 -29.030 1.00 80.94 87 GLU A O 1
ATOM 701 N N . ASN A 1 88 ? 6.769 4.559 -29.763 1.00 83.00 88 ASN A N 1
ATOM 702 C CA . ASN A 1 88 ? 8.112 5.025 -30.080 1.00 83.00 88 ASN A CA 1
ATOM 703 C C . ASN A 1 88 ? 8.236 5.226 -31.594 1.00 83.00 88 ASN A C 1
ATOM 705 O O . ASN A 1 88 ? 8.361 4.263 -32.345 1.00 83.00 88 ASN A O 1
ATOM 709 N N . HIS A 1 89 ? 8.232 6.484 -32.033 1.00 85.56 89 HIS A N 1
ATOM 710 C CA . HIS A 1 89 ? 8.402 6.849 -33.444 1.00 85.56 89 HIS A CA 1
ATOM 711 C C . HIS A 1 89 ? 9.872 7.036 -33.862 1.00 85.56 89 HIS A C 1
ATOM 713 O O . HIS A 1 89 ? 10.144 7.528 -34.957 1.00 85.56 89 HIS A O 1
ATOM 719 N N . LEU A 1 90 ? 10.834 6.704 -32.997 1.00 82.94 90 LEU A N 1
ATOM 720 C CA . LEU A 1 90 ? 12.262 6.860 -33.272 1.00 82.94 90 LEU A CA 1
ATOM 721 C C . LEU A 1 90 ? 12.865 5.545 -33.785 1.00 82.94 90 LEU A C 1
ATOM 723 O O . LEU A 1 90 ? 12.526 4.467 -33.310 1.00 82.94 90 LEU A O 1
ATOM 727 N N . GLU A 1 91 ? 13.867 5.628 -34.668 1.00 86.31 91 GLU A N 1
ATOM 728 C CA . GLU A 1 91 ? 14.684 4.473 -35.105 1.00 86.31 91 GLU A CA 1
ATOM 729 C C . GLU A 1 91 ? 15.678 3.987 -34.025 1.00 86.31 91 GLU A C 1
ATOM 731 O O . GLU A 1 91 ? 16.701 3.366 -34.319 1.00 86.31 91 GLU A O 1
ATOM 736 N N . ARG A 1 92 ? 15.433 4.317 -32.753 1.00 85.56 92 ARG A N 1
ATOM 737 C CA . ARG A 1 92 ? 16.310 3.995 -31.623 1.00 85.56 92 ARG A CA 1
ATOM 738 C C . ARG A 1 92 ? 15.494 3.422 -30.465 1.00 85.56 92 ARG A C 1
ATOM 740 O O . ARG A 1 92 ? 14.324 3.782 -30.325 1.00 85.56 92 ARG A O 1
ATOM 747 N N . PRO A 1 93 ? 16.104 2.584 -29.606 1.00 80.25 93 PRO A N 1
ATOM 748 C CA . PRO A 1 93 ? 15.458 2.125 -28.384 1.00 80.25 93 PRO A CA 1
ATOM 749 C C . PRO A 1 93 ? 15.057 3.320 -27.514 1.00 80.25 93 PRO A C 1
ATOM 751 O O . PRO A 1 93 ? 15.881 4.194 -27.240 1.00 80.25 93 PRO A O 1
ATOM 754 N N . GLY A 1 94 ? 13.792 3.355 -27.104 1.00 79.38 94 GLY A N 1
ATOM 755 C CA . GLY A 1 94 ? 13.259 4.300 -26.130 1.00 79.38 94 GLY A CA 1
ATOM 756 C C . GLY A 1 94 ? 12.840 3.545 -24.876 1.00 79.38 94 GLY A C 1
ATOM 757 O O . GLY A 1 94 ? 12.360 2.417 -24.972 1.00 79.38 94 GLY A O 1
ATOM 758 N N . PHE A 1 95 ? 13.030 4.157 -23.714 1.00 80.44 95 PHE A N 1
ATOM 759 C CA . PHE A 1 95 ? 12.581 3.623 -22.433 1.00 80.44 95 PHE A CA 1
ATOM 760 C C . PHE A 1 95 ? 11.582 4.594 -21.802 1.00 80.44 95 PHE A C 1
ATOM 762 O O . PHE A 1 95 ? 11.742 5.812 -21.906 1.00 80.44 95 PHE A O 1
ATOM 769 N N . LEU A 1 96 ? 10.549 4.051 -21.159 1.00 83.75 96 LEU A N 1
ATOM 770 C CA . LEU A 1 96 ? 9.646 4.805 -20.297 1.00 83.75 96 LEU A CA 1
ATOM 771 C C . LEU A 1 96 ? 9.969 4.432 -18.852 1.00 83.75 96 LEU A C 1
ATOM 773 O O . LEU A 1 96 ? 9.944 3.256 -18.504 1.00 83.75 96 LEU A O 1
ATOM 777 N N . GLN A 1 97 ? 10.247 5.433 -18.021 1.00 85.12 97 GLN A N 1
ATOM 778 C CA . GLN A 1 97 ? 10.386 5.263 -16.580 1.00 85.12 97 GLN A CA 1
ATOM 779 C C . GLN A 1 97 ? 9.236 6.000 -15.890 1.00 85.12 97 GLN A C 1
ATOM 781 O O . GLN A 1 97 ? 9.034 7.191 -16.130 1.00 85.12 97 GLN A O 1
ATOM 786 N N . GLU A 1 98 ? 8.500 5.300 -15.028 1.00 81.94 98 GLU A N 1
ATOM 787 C CA . GLU A 1 98 ? 7.441 5.872 -14.195 1.00 81.94 98 GLU A CA 1
ATOM 788 C C . GLU A 1 98 ? 7.764 5.660 -12.715 1.00 81.94 98 GLU A C 1
ATOM 790 O O . GLU A 1 98 ? 8.220 4.592 -12.312 1.00 81.94 98 GLU A O 1
ATOM 795 N N . THR A 1 99 ? 7.483 6.678 -11.903 1.00 83.06 99 THR A N 1
ATOM 796 C CA . THR A 1 99 ? 7.611 6.608 -10.448 1.00 83.06 99 THR A CA 1
ATOM 797 C C . THR A 1 99 ? 6.224 6.654 -9.819 1.00 83.06 99 THR A C 1
ATOM 799 O O . THR A 1 99 ? 5.502 7.646 -9.950 1.00 83.06 99 THR A O 1
ATOM 802 N N . ILE A 1 100 ? 5.854 5.593 -9.101 1.00 80.38 100 ILE A N 1
ATOM 803 C CA . ILE A 1 100 ? 4.583 5.497 -8.377 1.00 80.38 100 ILE A CA 1
ATOM 804 C C . ILE A 1 100 ? 4.865 5.660 -6.884 1.00 80.38 100 ILE A C 1
ATOM 806 O O . ILE A 1 100 ? 5.771 5.034 -6.342 1.00 80.38 100 ILE A O 1
ATOM 810 N N . ARG A 1 101 ? 4.090 6.516 -6.210 1.00 77.38 101 ARG A N 1
ATOM 811 C CA . ARG A 1 101 ? 4.190 6.683 -4.756 1.00 77.38 101 ARG A CA 1
ATOM 812 C C . ARG A 1 101 ? 3.504 5.518 -4.055 1.00 77.38 101 ARG A C 1
ATOM 814 O O . ARG A 1 101 ? 2.358 5.206 -4.383 1.00 77.38 101 ARG A O 1
ATOM 821 N N . LEU A 1 102 ? 4.187 4.935 -3.074 1.00 74.81 102 LEU A N 1
ATOM 822 C CA . LEU A 1 102 ? 3.582 3.961 -2.176 1.00 74.81 102 LEU A CA 1
ATOM 823 C C . LEU A 1 102 ? 2.459 4.635 -1.368 1.00 74.81 102 LEU A C 1
ATOM 825 O O . LEU A 1 102 ? 2.603 5.798 -0.972 1.00 74.81 102 LEU A O 1
ATOM 829 N N . PRO A 1 103 ? 1.325 3.948 -1.153 1.00 71.50 103 PRO A N 1
ATOM 830 C CA . PRO A 1 103 ? 0.276 4.459 -0.289 1.00 71.50 103 PRO A CA 1
ATOM 831 C C . PRO A 1 103 ? 0.823 4.586 1.136 1.00 71.50 103 PRO A C 1
ATOM 833 O O . PRO A 1 103 ? 1.427 3.655 1.659 1.00 71.50 103 PRO A O 1
ATOM 836 N N . VAL A 1 104 ? 0.612 5.748 1.748 1.00 71.75 104 VAL A N 1
ATOM 837 C CA . VAL A 1 104 ? 0.986 6.019 3.140 1.00 71.75 104 VAL A CA 1
ATOM 838 C C . VAL A 1 104 ? -0.227 5.931 4.048 1.00 71.75 104 VAL A C 1
ATOM 840 O O . VAL A 1 104 ? -1.364 6.119 3.606 1.00 71.75 104 VAL A O 1
ATOM 843 N N . ASP A 1 105 ? 0.029 5.708 5.332 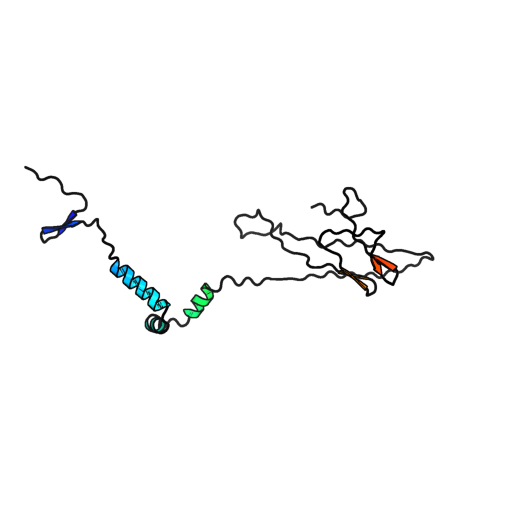1.00 70.94 105 ASP A N 1
ATOM 844 C CA . ASP A 1 105 ? -0.982 5.845 6.371 1.00 70.94 105 ASP A CA 1
ATOM 845 C C . ASP A 1 105 ? -1.574 7.259 6.354 1.00 70.94 105 ASP A C 1
ATOM 847 O O . ASP A 1 105 ? -0.881 8.255 6.584 1.00 70.94 105 ASP A O 1
ATOM 851 N N . LEU A 1 106 ? -2.879 7.359 6.095 1.00 66.12 106 LEU A N 1
ATOM 852 C CA . LEU A 1 106 ? -3.590 8.628 6.206 1.00 66.12 106 LEU A CA 1
ATOM 853 C C . LEU A 1 106 ? -4.076 8.791 7.638 1.00 66.12 106 LEU A C 1
ATOM 855 O O . LEU A 1 106 ? -4.780 7.936 8.175 1.00 66.12 106 LEU A O 1
ATOM 859 N N . THR A 1 107 ? -3.745 9.922 8.251 1.00 66.38 107 THR A N 1
ATOM 860 C CA . THR A 1 107 ? -4.268 10.317 9.561 1.00 66.38 107 THR A CA 1
ATOM 861 C C . THR A 1 107 ? -5.186 11.524 9.405 1.00 66.38 107 THR A C 1
ATOM 863 O O . THR A 1 107 ? -4.955 12.401 8.570 1.00 66.38 107 THR A O 1
ATOM 866 N N . SER A 1 108 ? -6.271 11.580 10.181 1.00 60.19 108 SER A N 1
ATOM 867 C CA . SER A 1 108 ? -7.160 12.744 10.139 1.00 60.19 108 SER A CA 1
ATOM 868 C C . SER A 1 108 ? -6.510 13.899 10.898 1.00 60.19 108 SER A C 1
ATOM 870 O O . SER A 1 108 ? -6.312 13.795 12.110 1.00 60.19 108 SER A O 1
ATOM 872 N N . ALA A 1 109 ? -6.248 15.016 10.222 1.00 54.38 109 ALA A N 1
ATOM 873 C CA . ALA A 1 109 ? -5.932 16.283 10.886 1.00 54.38 109 ALA A CA 1
ATOM 874 C C . ALA A 1 109 ? -7.175 17.175 11.090 1.00 54.38 109 ALA A C 1
ATOM 876 O O . ALA A 1 109 ? -7.106 18.170 11.807 1.00 54.38 109 ALA A O 1
ATOM 877 N N . TYR A 1 110 ? -8.316 16.850 10.467 1.00 45.72 110 TYR A N 1
ATOM 878 C CA . TYR A 1 110 ? -9.459 17.759 10.386 1.00 45.72 110 TYR A CA 1
ATOM 879 C C . TYR A 1 110 ? -10.788 17.047 10.665 1.00 45.72 110 TYR A C 1
ATOM 881 O O . TYR A 1 110 ? -11.234 16.223 9.872 1.00 45.72 110 TYR A O 1
ATOM 889 N N . GLY A 1 111 ? -11.432 17.410 11.782 1.00 42.94 111 GLY A N 1
ATOM 890 C CA . GLY A 1 111 ? -12.832 17.071 12.060 1.00 42.94 111 GLY A CA 1
ATOM 891 C C . GLY A 1 111 ? -13.091 16.183 13.281 1.00 42.94 111 GLY A C 1
ATOM 892 O O . GLY A 1 111 ? -13.638 15.099 13.142 1.00 42.94 111 GLY A O 1
ATOM 893 N N . MET A 1 112 ? -12.821 16.675 14.494 1.00 43.66 112 MET A N 1
ATOM 894 C CA . MET A 1 112 ? -13.533 16.200 15.690 1.00 43.66 112 MET A CA 1
ATOM 895 C C . MET A 1 112 ? -14.182 17.381 16.409 1.00 43.66 112 MET A C 1
ATOM 897 O O . MET A 1 112 ? -13.594 17.992 17.292 1.00 43.66 112 MET A O 1
ATOM 901 N N . ALA A 1 113 ? -15.430 17.685 16.050 1.00 45.00 113 ALA A N 1
ATOM 902 C CA . ALA A 1 113 ? -16.297 18.533 16.869 1.00 45.00 113 ALA A CA 1
ATOM 903 C C . ALA A 1 113 ? -16.928 17.762 18.054 1.00 45.00 113 ALA A C 1
ATOM 905 O O . ALA A 1 113 ? -17.783 18.307 18.746 1.00 45.00 113 ALA A O 1
ATOM 906 N N . THR A 1 114 ? -16.547 16.499 18.296 1.00 48.41 114 THR A N 1
ATOM 907 C CA . THR A 1 114 ? -17.245 15.620 19.256 1.00 48.41 114 THR A CA 1
ATOM 908 C C . THR A 1 114 ? -16.354 14.839 20.230 1.00 48.41 114 THR A C 1
ATOM 910 O O . THR A 1 114 ? -16.894 14.071 21.024 1.00 48.41 114 THR A O 1
ATOM 913 N N . SER A 1 115 ? -15.032 15.052 20.279 1.00 43.34 115 SER A N 1
ATOM 914 C CA . SER A 1 115 ? -14.193 14.491 21.354 1.00 43.34 115 SER A CA 1
ATOM 915 C C . SER A 1 115 ? -13.405 15.582 22.082 1.00 43.34 115 SER A C 1
ATOM 917 O O . SER A 1 115 ? -12.863 16.509 21.488 1.00 43.34 115 SER A O 1
ATOM 919 N N . ILE A 1 116 ? -13.403 15.501 23.412 1.00 51.03 116 ILE A N 1
ATOM 920 C CA . ILE A 1 116 ? -13.009 16.577 24.335 1.00 51.03 116 ILE A CA 1
ATOM 921 C C . ILE A 1 116 ? -11.493 16.869 24.330 1.00 51.03 116 ILE A C 1
ATOM 923 O O . ILE A 1 116 ? -11.071 17.832 24.954 1.00 51.03 116 ILE A O 1
ATOM 927 N N . ASN A 1 117 ? -10.662 16.130 23.588 1.00 48.62 117 ASN A N 1
ATOM 928 C CA . ASN A 1 117 ? -9.215 16.369 23.512 1.00 48.62 117 ASN A CA 1
ATOM 929 C C . ASN A 1 117 ? -8.683 16.077 22.099 1.00 48.62 117 ASN A C 1
ATOM 931 O O . ASN A 1 117 ? -8.101 15.022 21.866 1.00 48.62 117 ASN A O 1
ATOM 935 N N . GLY A 1 118 ? -8.884 17.000 21.152 1.00 50.53 118 GLY A N 1
ATOM 936 C CA . GLY A 1 118 ? -8.438 16.908 19.749 1.00 50.53 118 GLY A CA 1
ATOM 937 C C . GLY A 1 118 ? -6.915 16.905 19.525 1.00 50.53 118 GLY A C 1
ATOM 938 O O . GLY A 1 118 ? -6.435 17.583 18.624 1.00 50.53 118 GLY A O 1
ATOM 939 N N . SER A 1 119 ? -6.148 16.188 20.348 1.00 54.44 119 SER A N 1
ATOM 940 C CA . SER A 1 119 ? -4.682 16.136 20.324 1.00 54.44 119 SER A CA 1
ATOM 941 C C . SER A 1 119 ? -4.104 14.794 19.867 1.00 54.44 119 SER A C 1
ATOM 943 O O . SER A 1 119 ? -2.886 14.673 19.783 1.00 54.44 119 SER A O 1
ATOM 945 N N . THR A 1 120 ? -4.929 13.778 19.597 1.00 57.47 120 THR A N 1
ATOM 946 C CA . THR A 1 120 ? -4.449 12.471 19.120 1.00 57.47 120 THR A CA 1
ATOM 947 C C . THR A 1 120 ? -4.928 12.226 17.689 1.00 57.47 120 THR A C 1
ATOM 949 O O . THR A 1 120 ? -6.134 12.035 17.500 1.00 57.47 120 THR A O 1
ATOM 952 N N . PRO A 1 121 ? -4.033 12.246 16.683 1.00 57.75 121 PRO A N 1
ATOM 953 C CA . PRO A 1 121 ? -4.398 11.873 15.322 1.00 57.75 121 PRO A CA 1
ATOM 954 C C . PRO A 1 121 ? -4.894 10.424 15.307 1.00 57.75 121 PRO A C 1
ATOM 956 O O . PRO A 1 121 ? -4.262 9.538 15.878 1.00 57.75 121 PRO A O 1
ATOM 959 N N . MET A 1 122 ? -6.046 10.196 14.678 1.00 65.38 122 MET A N 1
ATOM 960 C CA . MET A 1 122 ? -6.587 8.859 14.444 1.00 65.38 122 MET A CA 1
ATOM 961 C C . MET A 1 122 ? -6.245 8.431 13.016 1.00 65.38 122 MET A C 1
ATOM 963 O O . MET A 1 122 ? -6.349 9.231 12.080 1.00 65.38 122 MET A O 1
ATOM 967 N N . GLN A 1 123 ? -5.818 7.181 12.865 1.00 66.44 123 GLN A N 1
ATOM 968 C CA . GLN A 1 123 ? -5.527 6.573 11.571 1.00 66.44 123 GLN A CA 1
ATOM 969 C C . GLN A 1 123 ? -6.840 6.355 10.810 1.00 66.44 123 GLN A C 1
ATOM 971 O O . GLN A 1 123 ? -7.777 5.754 11.335 1.00 66.44 123 GLN A O 1
ATOM 976 N N . LEU A 1 124 ? -6.923 6.921 9.606 1.00 68.31 124 LEU A N 1
ATOM 977 C CA . LEU A 1 124 ? -8.079 6.841 8.709 1.00 68.31 124 LEU A CA 1
ATOM 978 C C . LEU A 1 124 ? -7.946 5.707 7.698 1.00 68.31 124 LEU A C 1
ATOM 980 O O . LEU A 1 124 ? -8.954 5.166 7.256 1.00 68.31 124 LEU A O 1
ATOM 984 N N . GLN A 1 125 ? -6.715 5.389 7.301 1.00 70.88 125 GLN A N 1
ATOM 985 C CA . GLN A 1 125 ? -6.431 4.366 6.309 1.00 70.88 125 GLN A CA 1
ATOM 986 C C . GLN A 1 125 ? -5.130 3.657 6.664 1.00 70.88 125 GLN A C 1
ATOM 988 O O . GLN A 1 125 ? -4.142 4.314 6.996 1.00 70.88 125 GLN A O 1
ATOM 993 N N . THR A 1 126 ? -5.152 2.335 6.531 1.00 76.12 126 THR A N 1
ATOM 994 C CA . THR A 1 126 ? -3.978 1.470 6.613 1.00 76.12 126 THR A CA 1
ATOM 995 C C . THR A 1 126 ? -3.853 0.728 5.280 1.00 76.12 126 THR A C 1
ATOM 997 O O . THR A 1 126 ? -4.818 0.088 4.852 1.00 76.12 126 THR A O 1
ATOM 1000 N N . PRO A 1 127 ? -2.730 0.860 4.555 1.00 77.00 127 PRO A N 1
ATOM 1001 C CA . PRO A 1 127 ? -2.498 0.102 3.338 1.00 77.00 127 PRO A CA 1
ATOM 1002 C C . PRO A 1 127 ? -2.154 -1.352 3.691 1.00 77.00 127 PRO A C 1
ATOM 1004 O O . PRO A 1 127 ? -1.196 -1.614 4.408 1.00 77.00 127 PRO A O 1
ATOM 1007 N N . GLU A 1 128 ? -2.931 -2.300 3.169 1.00 81.62 128 GLU A N 1
ATOM 1008 C CA . GLU A 1 128 ? -2.727 -3.740 3.417 1.00 81.62 128 GLU A CA 1
ATOM 1009 C C . GLU A 1 128 ? -1.781 -4.384 2.394 1.00 81.62 128 GLU A C 1
ATOM 1011 O O . GLU A 1 128 ? -0.995 -5.273 2.713 1.00 81.62 128 GLU A O 1
ATOM 1016 N N . SER A 1 129 ? -1.852 -3.950 1.132 1.00 83.94 129 SER A N 1
ATOM 1017 C CA . SER A 1 129 ? -1.054 -4.535 0.053 1.00 83.94 129 SER A CA 1
ATOM 1018 C C . SER A 1 129 ? -0.847 -3.561 -1.097 1.00 83.94 129 SER A C 1
ATOM 1020 O O . SER A 1 129 ? -1.730 -2.755 -1.399 1.00 83.94 129 SER A O 1
ATOM 1022 N N . PHE A 1 130 ? 0.287 -3.691 -1.783 1.00 83.88 130 PHE A N 1
ATOM 1023 C CA . PHE A 1 130 ? 0.574 -2.988 -3.025 1.00 83.88 130 PHE A CA 1
ATOM 1024 C C . PHE A 1 130 ? 1.138 -3.973 -4.049 1.00 83.88 130 PHE A C 1
ATOM 1026 O O . PHE A 1 130 ? 2.142 -4.641 -3.804 1.00 83.88 130 PHE A O 1
ATOM 1033 N N . VAL A 1 131 ? 0.480 -4.078 -5.201 1.00 88.75 131 VAL A N 1
ATOM 1034 C CA . VAL A 1 131 ? 0.856 -5.013 -6.266 1.00 88.75 131 VAL A CA 1
ATOM 1035 C C . VAL A 1 131 ? 1.004 -4.239 -7.564 1.00 88.75 131 VAL A C 1
ATOM 1037 O O . VAL A 1 131 ? 0.089 -3.528 -7.977 1.00 88.75 131 VAL A O 1
ATOM 1040 N N . VAL A 1 132 ? 2.149 -4.405 -8.220 1.00 86.75 132 VAL A N 1
ATOM 1041 C CA . VAL A 1 132 ? 2.407 -3.851 -9.550 1.00 86.75 132 VAL A CA 1
ATOM 1042 C C . VAL A 1 132 ? 2.224 -4.967 -10.562 1.00 86.75 132 VAL A C 1
ATOM 1044 O O . VAL A 1 132 ? 2.813 -6.034 -10.413 1.00 86.75 132 VAL A O 1
ATOM 1047 N N . THR A 1 133 ? 1.411 -4.725 -11.588 1.00 87.25 133 THR A N 1
ATOM 1048 C CA . THR A 1 133 ? 1.227 -5.665 -12.700 1.00 87.25 133 THR A CA 1
ATOM 1049 C C . THR A 1 133 ? 1.770 -5.044 -13.976 1.00 87.25 133 THR A C 1
ATOM 1051 O O . THR A 1 133 ? 1.280 -4.004 -14.412 1.00 87.25 133 THR A O 1
ATOM 1054 N N . VAL A 1 134 ? 2.764 -5.687 -14.586 1.00 85.38 134 VAL A N 1
ATOM 1055 C CA . VAL A 1 134 ? 3.364 -5.275 -15.857 1.00 85.38 134 VAL A CA 1
ATOM 1056 C C . VAL A 1 134 ? 3.283 -6.442 -16.827 1.00 85.38 134 VAL A C 1
ATOM 1058 O O . VAL A 1 134 ? 3.729 -7.542 -16.523 1.00 85.38 134 VAL A O 1
ATOM 1061 N N . ALA A 1 135 ? 2.691 -6.210 -17.999 1.00 82.88 135 ALA A N 1
ATOM 1062 C CA . ALA A 1 135 ? 2.588 -7.209 -19.063 1.00 82.88 135 ALA A CA 1
ATOM 1063 C C . ALA A 1 135 ? 2.050 -8.589 -18.614 1.00 82.88 135 ALA A C 1
ATOM 1065 O O . ALA A 1 135 ? 2.542 -9.630 -19.043 1.00 82.88 135 ALA A O 1
ATOM 1066 N N . SER A 1 136 ? 1.020 -8.576 -17.760 1.00 84.88 136 SER A N 1
ATOM 1067 C CA . SER A 1 136 ? 0.383 -9.767 -17.167 1.00 84.88 136 SER A CA 1
ATOM 1068 C C . SER A 1 136 ? 1.222 -10.533 -16.136 1.00 84.88 136 SER A C 1
ATOM 1070 O O . SER A 1 136 ? 0.775 -11.572 -15.654 1.00 84.88 136 SER A O 1
ATOM 1072 N N . GLU A 1 137 ? 2.378 -10.006 -15.738 1.00 90.81 137 GLU A N 1
ATOM 1073 C CA . GLU A 1 137 ? 3.157 -10.490 -14.600 1.00 90.81 137 GLU A CA 1
ATOM 1074 C C . GLU A 1 137 ? 3.019 -9.520 -13.424 1.00 90.81 137 GLU A C 1
ATOM 1076 O O . GLU A 1 137 ? 3.037 -8.302 -13.602 1.00 90.81 137 GLU A O 1
ATOM 1081 N N . SER A 1 138 ? 2.853 -10.051 -12.214 1.00 91.62 138 SER A N 1
ATOM 1082 C CA . SER A 1 138 ? 2.613 -9.253 -11.012 1.00 91.62 138 SER A CA 1
ATOM 1083 C C . SER A 1 138 ? 3.717 -9.438 -9.980 1.00 91.62 138 SER A C 1
ATOM 1085 O O . SER A 1 138 ? 4.074 -10.573 -9.657 1.00 91.62 138 SER A O 1
ATOM 1087 N N . VAL A 1 139 ? 4.181 -8.334 -9.399 1.00 91.94 139 VAL A N 1
ATOM 1088 C CA . VAL A 1 139 ? 5.123 -8.311 -8.278 1.00 91.94 139 VAL A CA 1
ATOM 1089 C C . VAL A 1 139 ? 4.488 -7.601 -7.082 1.00 91.94 139 VAL A C 1
ATOM 1091 O O . VAL A 1 139 ? 3.893 -6.529 -7.211 1.00 91.94 139 VAL A O 1
ATOM 1094 N N . SER A 1 140 ? 4.581 -8.226 -5.907 1.00 90.62 140 SER A N 1
ATOM 1095 C CA . SER A 1 140 ? 4.142 -7.620 -4.648 1.00 90.62 140 SER A CA 1
ATOM 1096 C C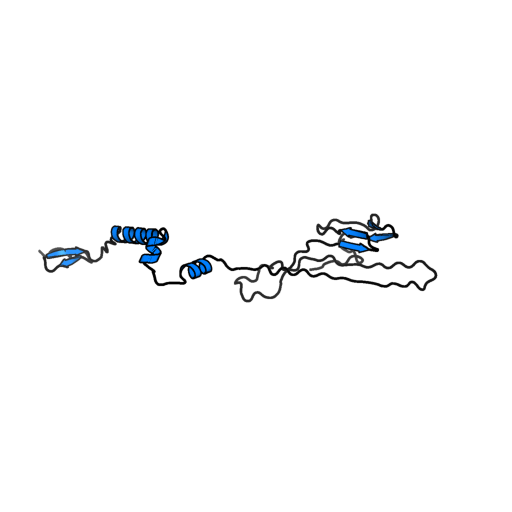 . SER A 1 140 ? 5.244 -6.710 -4.130 1.00 90.62 140 SER A C 1
ATOM 1098 O O . SER A 1 140 ? 6.362 -7.179 -3.910 1.00 90.62 140 SER A O 1
ATOM 1100 N N . VAL A 1 141 ? 4.923 -5.437 -3.902 1.00 89.00 141 VAL A N 1
ATOM 1101 C CA . VAL A 1 141 ? 5.855 -4.496 -3.277 1.00 89.00 141 VAL A CA 1
ATOM 1102 C C . VAL A 1 141 ? 5.585 -4.489 -1.774 1.00 89.00 141 VAL A C 1
ATOM 1104 O O . VAL A 1 141 ? 4.442 -4.284 -1.356 1.00 89.00 141 VAL A O 1
ATOM 1107 N N . PRO A 1 142 ? 6.603 -4.758 -0.953 1.00 87.12 142 PRO A N 1
ATOM 1108 C CA . PRO A 1 142 ? 6.455 -4.786 0.490 1.00 87.12 142 PRO A CA 1
ATOM 1109 C C . PRO A 1 142 ? 6.259 -3.372 1.064 1.00 87.12 142 PRO A C 1
ATOM 1111 O O . PRO A 1 142 ? 6.864 -2.403 0.612 1.00 87.12 142 PRO A O 1
ATOM 1114 N N . LEU A 1 143 ? 5.389 -3.262 2.072 1.00 81.75 143 LEU A N 1
ATOM 1115 C CA . LEU A 1 143 ? 5.063 -2.007 2.769 1.00 81.75 143 LEU A CA 1
ATOM 1116 C C . LEU A 1 143 ? 5.881 -1.813 4.060 1.00 81.75 143 LEU A C 1
ATOM 1118 O O . LEU A 1 143 ? 5.694 -0.837 4.777 1.00 81.75 143 LEU A O 1
ATOM 1122 N N . ASP A 1 144 ? 6.783 -2.746 4.371 1.00 80.81 144 ASP A N 1
ATOM 1123 C CA . ASP A 1 144 ? 7.600 -2.779 5.592 1.00 80.81 144 ASP A CA 1
ATOM 1124 C C . ASP A 1 144 ? 8.861 -1.895 5.524 1.00 80.81 144 ASP A C 1
ATOM 1126 O O . ASP A 1 144 ? 9.646 -1.855 6.472 1.00 80.81 144 ASP A O 1
ATOM 1130 N N . GLY A 1 145 ? 9.060 -1.191 4.406 1.00 77.50 145 GLY A N 1
ATOM 1131 C CA . GLY A 1 145 ? 10.236 -0.359 4.154 1.00 77.50 145 GLY A CA 1
ATOM 1132 C C . GLY A 1 145 ? 11.459 -1.137 3.666 1.00 77.50 145 GLY A C 1
ATOM 1133 O O . GLY A 1 145 ? 12.551 -0.570 3.611 1.00 77.50 145 GLY A O 1
ATOM 1134 N N . SER A 1 146 ? 11.316 -2.418 3.311 1.00 84.25 146 SER A N 1
ATOM 1135 C CA . SER A 1 146 ? 12.375 -3.132 2.597 1.00 84.25 146 SER A CA 1
ATOM 1136 C C . SER A 1 146 ? 12.649 -2.487 1.239 1.00 84.25 146 SER A C 1
ATOM 1138 O O . SER A 1 146 ? 11.784 -1.865 0.628 1.00 84.25 146 SER A O 1
ATOM 1140 N N . VAL A 1 147 ? 13.892 -2.614 0.784 1.00 85.69 147 VAL A N 1
ATOM 1141 C CA . VAL A 1 147 ? 14.422 -1.874 -0.362 1.00 85.69 147 VAL A CA 1
ATOM 1142 C C . VAL A 1 147 ? 14.876 -2.851 -1.434 1.00 85.69 147 VAL A C 1
ATOM 1144 O O . VAL A 1 147 ? 15.500 -3.869 -1.127 1.00 85.69 147 VAL A O 1
ATOM 1147 N N . LEU A 1 148 ? 14.598 -2.509 -2.689 1.00 87.81 148 LEU A N 1
ATOM 1148 C CA . LEU A 1 148 ? 15.145 -3.167 -3.864 1.00 87.81 148 LEU A CA 1
ATOM 1149 C C . LEU A 1 148 ? 15.790 -2.108 -4.758 1.00 87.81 148 LEU A C 1
ATOM 1151 O O . LEU A 1 148 ? 15.104 -1.261 -5.331 1.00 87.81 148 LEU A O 1
ATOM 1155 N N . GLU A 1 149 ? 17.117 -2.142 -4.850 1.00 86.56 149 GLU A N 1
ATOM 1156 C CA . GLU A 1 149 ? 17.878 -1.264 -5.741 1.00 86.56 149 GLU A CA 1
ATOM 1157 C C . GLU A 1 149 ? 17.701 -1.674 -7.207 1.00 86.56 149 GLU A C 1
ATOM 1159 O O . GLU A 1 149 ? 17.435 -2.838 -7.511 1.00 86.56 149 GLU A O 1
ATOM 1164 N N . ARG A 1 150 ? 17.892 -0.716 -8.124 1.00 85.62 150 ARG A N 1
ATOM 1165 C CA . ARG A 1 150 ? 17.711 -0.929 -9.568 1.00 85.62 150 ARG A CA 1
ATOM 1166 C C . ARG A 1 150 ? 18.589 -2.061 -10.115 1.00 85.62 150 ARG A C 1
ATOM 1168 O O . ARG A 1 150 ? 18.118 -2.842 -10.929 1.00 85.62 150 ARG A O 1
ATOM 1175 N N . ASP A 1 151 ? 19.822 -2.199 -9.631 1.00 87.88 151 ASP A N 1
ATOM 1176 C CA . ASP A 1 151 ? 20.747 -3.253 -10.083 1.00 87.88 151 ASP A CA 1
ATOM 1177 C C . ASP A 1 151 ? 20.238 -4.673 -9.780 1.00 87.88 151 ASP A C 1
ATOM 1179 O O . ASP A 1 151 ? 20.626 -5.63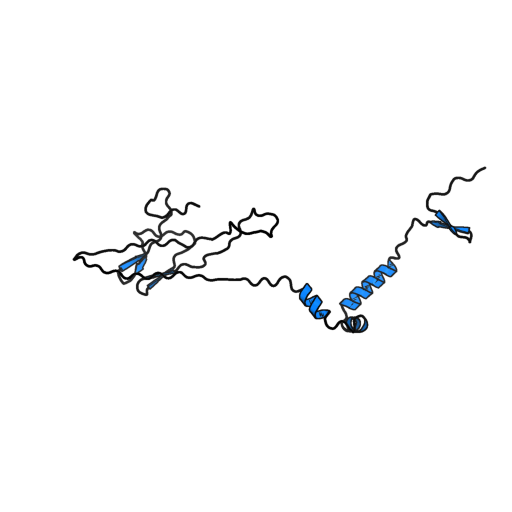3 -10.442 1.00 87.88 151 ASP A O 1
ATOM 1183 N N . ASN A 1 152 ? 19.340 -4.799 -8.798 1.00 90.12 152 ASN A N 1
ATOM 1184 C CA . ASN A 1 152 ? 18.669 -6.041 -8.426 1.00 90.12 152 ASN A CA 1
ATOM 1185 C C . ASN A 1 152 ? 17.164 -5.981 -8.730 1.00 90.12 152 ASN A C 1
ATOM 1187 O O . ASN A 1 152 ? 16.381 -6.671 -8.074 1.00 90.12 152 ASN A O 1
ATOM 1191 N N . ALA A 1 153 ? 16.750 -5.145 -9.688 1.00 90.75 153 ALA A N 1
ATOM 1192 C CA . ALA A 1 153 ? 15.350 -4.978 -10.041 1.00 90.75 153 ALA A CA 1
ATOM 1193 C C . ALA A 1 153 ? 14.692 -6.323 -10.364 1.00 90.75 153 ALA A C 1
ATOM 1195 O O . ALA A 1 153 ? 15.280 -7.223 -10.974 1.00 90.75 153 ALA A O 1
ATOM 1196 N N . TRP A 1 154 ? 13.424 -6.440 -9.986 1.00 93.25 154 TRP A N 1
ATOM 1197 C CA . TRP A 1 154 ? 12.600 -7.527 -10.471 1.00 93.25 154 TRP A CA 1
ATOM 1198 C C . TRP A 1 154 ? 12.404 -7.343 -11.977 1.00 93.25 154 TRP A C 1
ATOM 1200 O O . TRP A 1 154 ? 12.023 -6.262 -12.428 1.00 93.25 154 TRP A O 1
ATOM 1210 N N . THR A 1 155 ? 12.680 -8.390 -12.750 1.00 92.69 155 THR A N 1
ATOM 1211 C CA . THR A 1 155 ? 12.605 -8.358 -14.211 1.00 92.69 155 THR A CA 1
ATOM 1212 C C . THR A 1 155 ? 11.531 -9.312 -14.703 1.00 92.69 155 THR A C 1
ATOM 1214 O O . THR A 1 155 ? 11.512 -10.491 -14.346 1.00 92.69 155 THR A O 1
ATOM 1217 N N . SER A 1 156 ? 10.621 -8.788 -15.519 1.00 91.81 156 SER A N 1
ATOM 1218 C CA . SER A 1 156 ? 9.598 -9.600 -16.185 1.00 91.81 156 SER A CA 1
ATOM 1219 C C . SER A 1 156 ? 10.180 -10.381 -17.365 1.00 91.81 156 SER A C 1
ATOM 1221 O O . SER A 1 156 ? 11.222 -10.005 -17.915 1.00 91.81 156 SER A O 1
ATOM 1223 N N . ALA A 1 157 ? 9.471 -11.405 -17.852 1.00 89.94 157 ALA A N 1
ATOM 1224 C CA . ALA A 1 157 ? 9.908 -12.166 -19.032 1.00 89.94 157 ALA A CA 1
ATOM 1225 C C . ALA A 1 157 ? 10.043 -11.307 -20.308 1.00 89.94 157 ALA A C 1
ATOM 1227 O O . ALA A 1 157 ? 10.734 -11.694 -21.251 1.00 89.94 15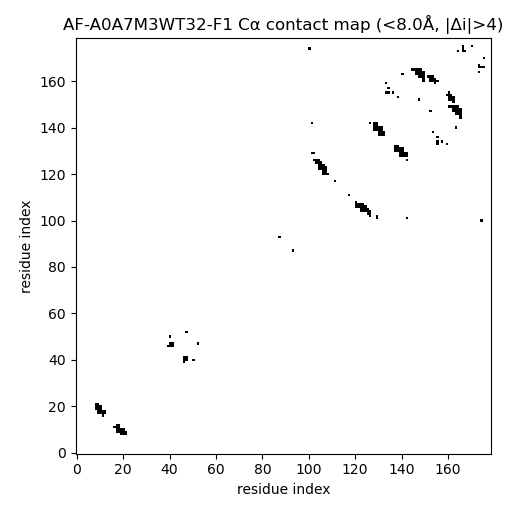7 ALA A O 1
ATOM 1228 N N . GLN A 1 158 ? 9.391 -10.142 -20.343 1.00 86.62 158 GLN A N 1
ATOM 1229 C CA . GLN A 1 158 ? 9.447 -9.187 -21.453 1.00 86.62 158 GLN A CA 1
ATOM 1230 C C . GLN A 1 158 ? 10.530 -8.109 -21.282 1.00 86.62 158 GLN A C 1
ATOM 1232 O O . GLN A 1 158 ? 10.652 -7.237 -22.140 1.00 86.62 158 GLN A O 1
ATOM 1237 N N . GLY A 1 159 ? 11.321 -8.162 -20.205 1.00 87.94 159 GLY A N 1
ATOM 1238 C CA . GLY A 1 159 ? 12.416 -7.223 -19.949 1.00 87.94 159 GLY A CA 1
ATOM 1239 C C . GLY A 1 159 ? 12.005 -5.923 -19.252 1.00 87.94 159 GLY A C 1
ATOM 1240 O O . GLY A 1 159 ? 12.802 -4.993 -19.210 1.00 87.94 159 GLY A O 1
ATOM 1241 N N . HIS A 1 160 ? 10.787 -5.835 -18.705 1.00 89.56 160 HIS A N 1
ATOM 1242 C CA . HIS A 1 160 ? 10.397 -4.715 -17.835 1.00 89.56 160 HIS A CA 1
ATOM 1243 C C . HIS A 1 160 ? 11.043 -4.851 -16.461 1.00 89.56 160 HIS A C 1
ATOM 1245 O O . HIS A 1 160 ? 11.041 -5.951 -15.908 1.00 89.56 160 HIS A O 1
ATOM 1251 N N . GLU A 1 161 ? 11.523 -3.739 -15.911 1.00 91.50 161 GLU A N 1
ATOM 1252 C CA . GLU A 1 161 ? 12.219 -3.677 -14.624 1.00 91.50 161 GLU A CA 1
ATOM 1253 C C . GLU A 1 161 ? 11.359 -2.948 -13.582 1.00 91.50 161 GLU A C 1
ATOM 1255 O O . GLU A 1 161 ? 10.821 -1.873 -13.854 1.00 91.50 161 GLU A O 1
ATOM 1260 N N . VAL A 1 162 ? 11.240 -3.518 -12.380 1.00 91.50 162 VAL A N 1
ATOM 1261 C CA . VAL A 1 162 ? 10.545 -2.911 -11.233 1.00 91.50 162 VAL A CA 1
ATOM 1262 C C . VAL A 1 162 ? 11.466 -2.934 -10.016 1.00 91.50 162 VAL A C 1
ATOM 1264 O O . VAL A 1 162 ? 11.996 -3.981 -9.647 1.00 91.50 162 VAL A O 1
ATOM 1267 N N . TRP A 1 163 ? 11.636 -1.783 -9.368 1.00 91.19 163 TRP A N 1
ATOM 1268 C CA . TRP A 1 163 ? 12.439 -1.633 -8.152 1.00 91.19 163 TRP A CA 1
ATOM 1269 C C . TRP A 1 163 ? 11.812 -0.586 -7.218 1.00 91.19 163 TRP A C 1
ATOM 1271 O O . TRP A 1 163 ? 11.000 0.235 -7.649 1.00 91.19 163 TRP A O 1
ATOM 1281 N N . TRP A 1 164 ? 12.169 -0.624 -5.935 1.00 89.31 164 TRP A N 1
ATOM 1282 C CA . TRP A 1 164 ? 11.684 0.307 -4.911 1.00 89.31 164 TRP A CA 1
ATOM 1283 C C . TRP A 1 164 ? 12.869 0.741 -4.033 1.00 89.31 164 TRP A C 1
ATOM 1285 O O . TRP A 1 164 ? 13.285 0.016 -3.126 1.00 89.31 164 TRP A O 1
ATOM 1295 N N . PRO A 1 165 ? 13.478 1.894 -4.346 1.00 82.69 165 PRO A N 1
ATOM 1296 C CA . PRO A 1 165 ? 14.717 2.332 -3.718 1.00 82.69 165 PRO A CA 1
ATOM 1297 C C . PRO A 1 165 ? 14.480 2.879 -2.303 1.00 82.69 165 PRO A C 1
ATOM 1299 O O . PRO A 1 165 ? 13.359 3.231 -1.934 1.00 82.69 165 PRO A O 1
ATOM 1302 N N . SER A 1 166 ? 15.550 2.976 -1.508 1.00 74.81 166 SER A N 1
ATOM 1303 C CA . SER A 1 166 ? 15.499 3.608 -0.188 1.00 74.81 166 SER A CA 1
ATOM 1304 C C . SER A 1 166 ? 15.231 5.106 -0.308 1.00 74.81 166 SER A C 1
ATOM 1306 O O . SER A 1 166 ? 15.792 5.754 -1.191 1.00 74.81 166 SER A O 1
ATOM 1308 N N . GLU A 1 167 ? 14.495 5.690 0.640 1.00 67.81 167 GLU A N 1
ATOM 1309 C CA . GLU A 1 167 ? 14.524 7.141 0.855 1.00 67.81 167 GLU A CA 1
ATOM 1310 C C . GLU A 1 167 ? 15.904 7.555 1.402 1.00 67.81 167 GLU A C 1
ATOM 1312 O O . GLU A 1 167 ? 16.118 7.658 2.611 1.00 67.81 167 GLU A O 1
ATOM 1317 N N . ALA A 1 168 ? 16.888 7.750 0.525 1.00 54.75 168 ALA A N 1
ATOM 1318 C CA . ALA A 1 168 ? 18.179 8.283 0.934 1.00 54.75 168 ALA A CA 1
ATOM 1319 C C . ALA A 1 168 ? 18.087 9.805 1.155 1.00 54.75 168 ALA A C 1
ATOM 1321 O O . ALA A 1 168 ? 17.509 10.552 0.362 1.00 54.75 168 ALA A O 1
ATOM 1322 N N . ILE A 1 169 ? 18.681 10.284 2.252 1.00 45.34 169 ILE A N 1
ATOM 1323 C CA . ILE A 1 169 ? 18.781 11.717 2.558 1.00 45.34 169 ILE A CA 1
ATOM 1324 C C . ILE A 1 169 ? 19.604 12.395 1.455 1.00 45.34 169 ILE A C 1
ATOM 1326 O O . ILE A 1 169 ? 20.799 12.138 1.324 1.00 45.34 169 ILE A O 1
ATOM 1330 N N . GLY A 1 170 ? 18.972 13.296 0.700 1.00 47.47 170 GLY A N 1
ATOM 1331 C CA . GLY A 1 170 ? 19.617 14.051 -0.379 1.00 47.47 170 GLY A CA 1
ATOM 1332 C C . GLY A 1 170 ? 19.430 13.459 -1.775 1.00 47.47 170 GLY A C 1
ATOM 1333 O O . GLY A 1 170 ? 19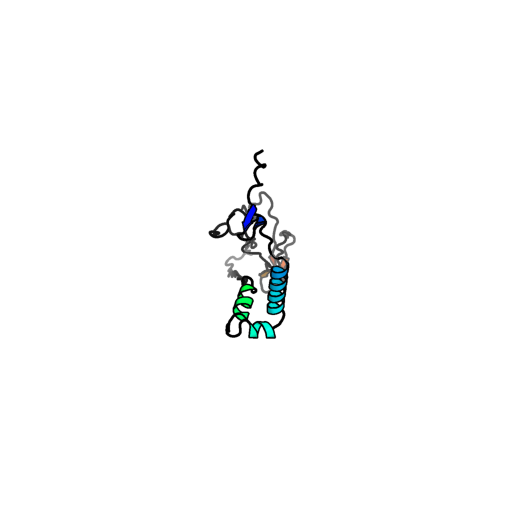.979 14.015 -2.726 1.00 47.47 170 GLY A O 1
ATOM 1334 N N . ASP A 1 171 ? 18.646 12.390 -1.909 1.00 54.34 171 ASP A N 1
ATOM 1335 C CA . ASP A 1 171 ? 18.300 11.845 -3.214 1.00 54.34 171 ASP A CA 1
ATOM 1336 C C . ASP A 1 171 ? 17.247 12.723 -3.904 1.00 54.34 171 ASP A C 1
ATOM 1338 O O . ASP A 1 171 ? 16.153 12.945 -3.381 1.00 54.34 171 ASP A O 1
ATOM 1342 N N . GLN A 1 172 ? 17.603 13.290 -5.057 1.00 50.97 172 GLN A N 1
ATOM 1343 C CA . GLN A 1 172 ? 16.694 14.108 -5.867 1.00 50.97 172 GLN A CA 1
ATOM 1344 C C . GLN A 1 172 ? 15.876 13.257 -6.846 1.00 50.97 172 GLN A C 1
ATOM 1346 O O . GLN A 1 172 ? 14.891 13.752 -7.396 1.00 50.97 172 GLN A O 1
ATOM 1351 N N . GLU A 1 173 ? 16.266 11.996 -7.069 1.00 49.22 173 GLU A N 1
ATOM 1352 C CA . GLU A 1 173 ? 15.558 11.081 -7.972 1.00 49.22 173 GLU A CA 1
ATOM 1353 C C . GLU A 1 173 ? 14.427 10.319 -7.275 1.00 49.22 173 GLU A C 1
ATOM 1355 O O . GLU A 1 173 ? 13.546 9.747 -7.928 1.00 49.22 173 GLU A O 1
ATOM 1360 N N . HIS A 1 174 ? 14.419 10.314 -5.943 1.00 55.28 174 HIS A N 1
ATOM 1361 C CA . HIS A 1 174 ? 13.427 9.620 -5.134 1.00 55.28 174 HIS A CA 1
ATOM 1362 C C . HIS A 1 174 ? 12.596 10.651 -4.370 1.00 55.28 174 HIS A C 1
ATOM 1364 O O . HIS A 1 174 ? 13.117 11.546 -3.711 1.00 55.28 174 HIS A O 1
ATOM 1370 N N . CYS A 1 175 ? 11.270 10.588 -4.538 1.00 49.47 175 CYS A N 1
ATOM 1371 C CA . CYS A 1 175 ? 10.357 11.523 -3.886 1.00 49.47 175 CYS A CA 1
ATOM 1372 C C . CYS A 1 175 ? 10.453 11.335 -2.370 1.00 49.47 175 CYS A C 1
ATOM 1374 O O . CYS A 1 175 ? 9.904 10.368 -1.857 1.00 49.47 175 CYS A O 1
ATOM 1376 N N . SER A 1 176 ? 11.100 12.267 -1.670 1.00 48.66 176 SER A N 1
ATOM 1377 C CA . SER A 1 176 ? 11.067 12.312 -0.212 1.00 48.66 176 SER A CA 1
ATOM 1378 C C . SER A 1 176 ? 9.655 12.654 0.263 1.00 48.66 176 SER A C 1
ATOM 1380 O O . SER A 1 176 ? 9.053 13.648 -0.168 1.00 48.66 176 SER A O 1
ATOM 1382 N N . ILE A 1 177 ? 9.103 11.830 1.152 1.00 48.12 177 ILE A N 1
ATOM 1383 C CA . ILE A 1 177 ? 7.855 12.144 1.846 1.00 48.12 177 ILE A CA 1
ATOM 1384 C C . ILE A 1 177 ? 8.213 13.063 3.019 1.00 48.12 177 ILE A C 1
ATOM 1386 O O . ILE A 1 177 ? 8.325 12.647 4.168 1.00 48.12 177 ILE A O 1
ATOM 1390 N N . ALA A 1 178 ? 8.445 14.344 2.724 1.00 39.22 178 ALA A N 1
ATOM 1391 C CA . ALA A 1 178 ? 8.448 15.357 3.770 1.00 39.22 178 ALA A CA 1
ATOM 1392 C C . ALA A 1 178 ? 7.006 15.516 4.281 1.00 39.22 178 ALA A C 1
ATOM 1394 O O . ALA A 1 178 ? 6.135 15.976 3.536 1.00 39.22 178 ALA A O 1
ATOM 1395 N N . ALA A 1 179 ? 6.770 15.072 5.517 1.00 35.88 179 ALA A N 1
ATOM 1396 C CA . ALA A 1 179 ? 5.560 15.361 6.284 1.00 35.88 179 ALA A CA 1
ATOM 1397 C C . ALA A 1 179 ? 5.449 16.857 6.618 1.00 35.88 179 ALA A C 1
ATOM 1399 O O . ALA A 1 179 ? 6.501 17.486 6.885 1.00 35.88 179 ALA A O 1
#

pLDDT: mean 70.04, std 14.01, range [35.88, 93.25]

Sequence (179 aa):
MPTAPKKRGVVVDQKGRTRNIMKRRRNRQRSVFMLAFVIFAFLSPQAREAAFGTVDNLDEYLAQLLEGPLIYPVEASFGVERSYVVENHLERPGFLQETIRLPVDLTSAYGMATSINGSTPMQLQTPESFVVTVASESVSVPLDGSVLERDNAWTSAQGHEVWWPSEAIGDQEHCSIAA

Solvent-accessible surface area (backbone atoms only — not comparable to full-atom values): 12620 Å² total; per-residue (Å²): 134,87,77,79,83,78,69,89,54,58,46,67,45,100,84,73,49,77,42,58,72,75,66,76,78,73,62,61,65,63,56,50,53,52,50,51,48,52,52,47,37,72,74,34,70,76,45,36,47,74,75,49,72,79,57,93,52,55,70,59,52,50,48,57,72,66,53,61,86,85,75,73,81,84,82,78,89,84,84,87,87,84,86,87,87,86,84,82,92,58,103,57,94,80,85,88,86,84,89,80,81,78,82,67,73,40,59,53,89,77,87,65,97,83,54,100,67,88,79,71,74,48,80,73,43,77,78,89,80,48,73,50,72,56,97,93,45,75,48,78,53,73,88,85,73,69,66,34,48,70,95,69,32,51,67,47,99,87,70,52,76,48,62,45,66,70,90,53,92,86,48,86,91,50,88,72,85,80,128

Radius of gyration: 38.99 Å; Cα contacts (8 Å, |Δi|>4): 114; chains: 1; bounding box: 69×38×128 Å